Protein AF-A0A2H0UET3-F1 (afdb_monomer)

Radius of gyration: 29.13 Å; Cα contacts (8 Å, |Δi|>4): 180; chains: 1; bounding box: 77×73×76 Å

Nearest PDB structures (foldseek):
  5i44-assembly1_D  TM=8.451E-01  e=1.200E-01  Bacillus subtilis subsp. subtilis str. 168
  5i44-assembly4_I-2  TM=8.052E-01  e=1.982E-01  Bacillus subtilis subsp. subtilis str. 168
  4j2n-assembly1_A  TM=8.082E-01  e=2.392E-01  Pukovnikvirus pukovnik
  6ama-assembly1_B  TM=7.504E-01  e=4.476E-01  Streptomyces venezuelae
  2zhg-assembly1_A-2  TM=5.601E-01  e=1.076E+00  Escherichia coli K-12

pLDDT: mean 71.18, std 20.83, range [32.53, 98.56]

Sequence (256 aa):
MSQYLLTNKDFVPAKIAARRVGYTTDYVTRLAREGKVDARKDGRKWVVDLIAILTFAQDAEEEKNRRSQTLRAERKSELLVQSVPNEFLAPSLTISSPNVRAGRFVAFVETAIILVFGFAVGSFLYYTPTNTQLEYTAASINESGLAFLEHTAISFYSFINQGSGSFAFGDIESSQNQTGGVQKHREYSVVMQEGQALSTDVMQNAFSDEVRVDFGTEIFDGGVVTPRFESGDGDAYRFKILLEELNNLSSTKAGG

Mean predicted aligned error: 19.1 Å

Foldseek 3Di:
DDPPPPPVQPWAWLCVLCVVLVHDSVVSVVCVVVVVFAWDDDPPTITGRSVRSNVVSVVVVVVVVVVVVVVVVVVVVVVVVVPPPCPVDDDDPPPPPVCPVVVVVVVVVVVVVVVVVVVVVVVVVVPPDPPDPPPPPPPDPDPVNVVVVVVVVVVVVVVVVVDDDDDDWDWDQDDDDDDDDRQRATETEHEDEPDDPDDQVNVCVVDPAGWDWADDPDPQFFIWIWGDDDDDPDRTYTYGYHHDDPPPDPPPPDDD

Secondary structure (DSSP, 8-state):
----------EEEHHHHHHHHT--HHHHHHHHHTTSS-EEEETTEEEEEHHHHHHHHHHHHHHHHHHHHHHHHHHHHHHHHHTS-GGG---------TTHHHHHHHHHHHHHHHHHHHHHHHHHHHHS-TT-----------HHHHHHHHHHHHHHHHHHTTS-PPP---EE------SS----PPEEEEEE-TT----HHHHHTTSSS-EEEE--SSTTS-PEEEE--SSS-----EEEEEE----SSSSSSS--

Organism: NCBI:txid1974608

Structure (mmCIF, N/CA/C/O backbone):
data_AF-A0A2H0UET3-F1
#
_entry.id   AF-A0A2H0UET3-F1
#
loop_
_atom_site.group_PDB
_atom_site.id
_atom_site.type_symbol
_atom_site.label_atom_id
_atom_site.label_alt_id
_atom_site.label_comp_id
_atom_site.label_asym_id
_atom_site.label_entity_id
_atom_site.label_seq_id
_atom_site.pdbx_PDB_ins_code
_atom_site.Cartn_x
_atom_site.Cartn_y
_atom_site.Cartn_z
_atom_site.occupancy
_atom_site.B_iso_or_equiv
_atom_site.auth_seq_id
_atom_site.auth_comp_id
_atom_site.auth_asym_id
_atom_site.auth_atom_id
_atom_site.pdbx_PDB_model_num
ATOM 1 N N . MET A 1 1 ? -2.386 -30.941 -29.773 1.00 39.09 1 MET A N 1
ATOM 2 C CA . MET A 1 1 ? -2.704 -29.589 -30.278 1.00 39.09 1 MET A CA 1
ATOM 3 C C . MET A 1 1 ? -2.507 -28.614 -29.132 1.00 39.09 1 MET A C 1
ATOM 5 O O . MET A 1 1 ? -3.345 -28.548 -28.246 1.00 39.09 1 MET A O 1
ATOM 9 N N . SER A 1 2 ? -1.335 -27.981 -29.085 1.00 41.72 2 SER A N 1
ATOM 10 C CA . SER A 1 2 ? -0.949 -27.039 -28.031 1.00 41.72 2 SER A CA 1
ATOM 11 C C . SER A 1 2 ? -1.662 -25.704 -28.257 1.00 41.72 2 SER A C 1
ATOM 13 O O . SER A 1 2 ? -1.535 -25.127 -29.339 1.00 41.72 2 SER A O 1
ATOM 15 N N . GLN A 1 3 ? -2.433 -25.248 -27.268 1.00 44.41 3 GLN A N 1
ATOM 16 C CA . GLN A 1 3 ? -3.077 -23.934 -27.237 1.00 44.41 3 GLN A CA 1
ATOM 17 C C . GLN A 1 3 ? -2.010 -22.835 -27.145 1.00 44.41 3 GLN A C 1
ATOM 19 O O . GLN A 1 3 ? -1.674 -22.357 -26.067 1.00 44.41 3 GLN A O 1
ATOM 24 N N . TYR A 1 4 ? -1.483 -22.412 -28.289 1.00 44.00 4 TYR A N 1
ATOM 25 C CA . TYR A 1 4 ? -0.781 -21.138 -28.421 1.00 44.00 4 TYR A CA 1
ATOM 26 C C . TYR A 1 4 ? -1.806 -20.058 -28.778 1.00 44.00 4 TYR A C 1
ATOM 28 O O . TYR A 1 4 ? -1.900 -19.626 -29.924 1.00 44.00 4 TYR A O 1
ATOM 36 N N . LEU A 1 5 ? -2.616 -19.641 -27.802 1.00 48.06 5 LEU A N 1
ATOM 37 C CA . LEU A 1 5 ? -3.288 -18.349 -27.905 1.00 48.06 5 LEU A CA 1
ATOM 38 C C . LEU A 1 5 ? -2.229 -17.291 -27.606 1.00 48.06 5 LEU A C 1
ATOM 40 O O . LEU A 1 5 ? -1.689 -17.233 -26.505 1.00 48.06 5 LEU A O 1
ATOM 44 N N . LEU A 1 6 ? -1.883 -16.516 -28.633 1.00 45.06 6 LEU A N 1
ATOM 45 C CA . LEU A 1 6 ? -1.007 -15.356 -28.558 1.00 45.06 6 LEU A CA 1
ATOM 46 C C . LEU A 1 6 ? -1.628 -14.303 -27.631 1.00 45.06 6 LEU A C 1
ATOM 48 O O . LEU A 1 6 ? -2.235 -13.336 -28.087 1.00 45.06 6 LEU A O 1
ATOM 52 N N . THR A 1 7 ? -1.490 -14.485 -26.321 1.00 56.97 7 THR A N 1
ATOM 53 C CA . THR A 1 7 ? -1.758 -13.429 -25.353 1.00 56.97 7 THR A CA 1
ATOM 54 C C . THR A 1 7 ? -0.623 -12.435 -25.501 1.00 56.97 7 THR A C 1
ATOM 56 O O . THR A 1 7 ? 0.465 -12.622 -24.953 1.00 56.97 7 THR A O 1
ATOM 59 N N . ASN A 1 8 ? -0.845 -11.414 -26.323 1.00 73.50 8 ASN A N 1
ATOM 60 C CA . ASN A 1 8 ? 0.031 -10.260 -26.397 1.00 73.50 8 ASN A CA 1
ATOM 61 C C . ASN A 1 8 ? -0.057 -9.544 -25.043 1.00 73.50 8 ASN A C 1
ATOM 63 O O . ASN A 1 8 ? -0.909 -8.687 -24.834 1.00 73.50 8 ASN A O 1
ATOM 67 N N . LYS A 1 9 ? 0.726 -10.020 -24.071 1.00 83.50 9 LYS A N 1
ATOM 68 C CA . LYS A 1 9 ? 0.812 -9.422 -22.745 1.00 83.50 9 LYS A CA 1
ATOM 69 C C . LYS A 1 9 ? 1.478 -8.068 -22.906 1.00 83.50 9 LYS A C 1
ATOM 71 O O . LYS A 1 9 ? 2.645 -7.989 -23.302 1.00 83.50 9 LYS A O 1
ATOM 76 N N . ASP A 1 10 ? 0.737 -7.019 -22.585 1.00 92.12 10 ASP A N 1
ATOM 77 C CA . ASP A 1 10 ? 1.231 -5.652 -22.617 1.00 92.12 10 ASP A CA 1
ATOM 78 C C . ASP A 1 10 ? 2.170 -5.425 -21.426 1.00 92.12 10 ASP A C 1
ATOM 80 O O . ASP A 1 10 ? 1.787 -4.941 -20.357 1.00 92.12 10 ASP A O 1
ATOM 84 N N . PHE A 1 11 ? 3.437 -5.796 -21.615 1.00 96.94 11 PHE A N 1
ATOM 85 C CA . PHE A 1 11 ? 4.497 -5.496 -20.663 1.00 96.94 11 PHE A CA 1
ATOM 86 C C . PHE A 1 11 ? 4.831 -4.007 -20.718 1.00 96.94 11 PHE A C 1
ATOM 88 O O . PHE A 1 11 ? 5.368 -3.504 -21.706 1.00 96.94 11 PHE A O 1
ATOM 95 N N . VAL A 1 12 ? 4.575 -3.305 -19.617 1.00 97.69 12 VAL A N 1
ATOM 96 C CA . VAL A 1 12 ? 4.874 -1.878 -19.474 1.00 97.69 12 VAL A CA 1
ATOM 97 C C . VAL A 1 12 ? 5.979 -1.659 -18.437 1.00 97.69 12 VAL A C 1
ATOM 99 O O . VAL A 1 12 ? 6.086 -2.413 -17.470 1.00 97.69 12 VAL A O 1
ATOM 102 N N . PRO A 1 13 ? 6.820 -0.617 -18.570 1.00 98.25 13 PRO A N 1
ATOM 103 C CA . PRO A 1 13 ? 7.787 -0.265 -17.534 1.00 98.25 13 PRO A CA 1
ATOM 104 C C . PRO A 1 13 ? 7.111 -0.047 -16.176 1.00 98.25 13 PRO A C 1
ATOM 106 O O . PRO A 1 13 ? 6.081 0.627 -16.104 1.00 98.25 13 PRO A O 1
ATOM 109 N N . ALA A 1 14 ? 7.735 -0.514 -15.089 1.00 98.06 14 ALA A N 1
ATOM 110 C CA . ALA A 1 14 ? 7.187 -0.418 -13.729 1.00 98.06 14 ALA A CA 1
ATOM 111 C C . ALA A 1 14 ? 6.748 1.009 -13.341 1.00 98.06 14 ALA A C 1
ATOM 113 O O . ALA A 1 14 ? 5.734 1.187 -12.677 1.00 98.06 14 ALA A O 1
ATOM 114 N N . LYS A 1 15 ? 7.455 2.045 -13.822 1.00 98.25 15 LYS A N 1
ATOM 115 C CA . LYS A 1 15 ? 7.089 3.460 -13.612 1.00 98.25 15 LYS A CA 1
ATOM 116 C C . LYS A 1 15 ? 5.740 3.841 -14.241 1.00 98.25 15 LYS A C 1
ATOM 118 O O . LYS A 1 15 ? 5.040 4.710 -13.728 1.00 98.25 15 LYS A O 1
ATOM 123 N N . ILE A 1 16 ? 5.393 3.254 -15.387 1.00 98.00 16 ILE A N 1
ATOM 124 C CA . ILE A 1 16 ? 4.104 3.486 -16.052 1.00 98.00 16 ILE A CA 1
ATOM 125 C C . ILE A 1 16 ? 3.008 2.696 -15.338 1.00 98.00 16 ILE A C 1
ATOM 127 O O . ILE A 1 16 ? 1.982 3.288 -15.017 1.00 98.00 16 ILE A O 1
ATOM 131 N N . ALA A 1 17 ? 3.254 1.418 -15.031 1.00 98.00 17 ALA A N 1
ATOM 132 C CA . ALA A 1 17 ? 2.332 0.586 -14.253 1.00 98.00 17 ALA A CA 1
ATOM 133 C C . ALA A 1 17 ? 1.959 1.247 -12.919 1.00 98.00 17 ALA A C 1
ATOM 135 O O . ALA A 1 17 ? 0.782 1.443 -12.647 1.00 98.00 17 ALA A O 1
ATOM 136 N N . ALA A 1 18 ? 2.960 1.687 -12.152 1.00 98.25 18 ALA A N 1
ATOM 137 C CA . ALA A 1 18 ? 2.798 2.358 -10.864 1.00 98.25 18 ALA A CA 1
ATOM 138 C C . ALA A 1 18 ? 1.837 3.554 -10.932 1.00 98.25 18 ALA A C 1
ATOM 140 O O . ALA A 1 18 ? 0.917 3.652 -10.128 1.00 98.25 18 ALA A O 1
ATOM 141 N N . ARG A 1 19 ? 1.982 4.411 -11.952 1.00 97.94 19 ARG A N 1
ATOM 142 C CA . ARG A 1 19 ? 1.081 5.555 -12.162 1.00 97.94 19 ARG A CA 1
ATOM 143 C C . ARG A 1 19 ? -0.348 5.148 -12.510 1.00 97.94 19 ARG A C 1
ATOM 145 O O . ARG A 1 19 ? -1.261 5.872 -12.149 1.00 97.94 19 ARG A O 1
ATOM 152 N N . ARG A 1 20 ? -0.549 4.022 -13.203 1.00 97.31 20 ARG A N 1
ATOM 153 C CA . ARG A 1 20 ? -1.896 3.543 -13.552 1.00 97.31 20 ARG A CA 1
ATOM 154 C C . ARG A 1 20 ? -2.645 2.951 -12.362 1.00 97.31 20 ARG A C 1
ATOM 156 O O . ARG A 1 20 ? -3.857 3.088 -12.315 1.00 97.31 20 ARG A O 1
ATOM 163 N N . VAL A 1 21 ? -1.940 2.310 -11.430 1.00 97.31 21 VAL A N 1
ATOM 164 C CA . VAL A 1 21 ? -2.554 1.686 -10.241 1.00 97.31 21 VAL 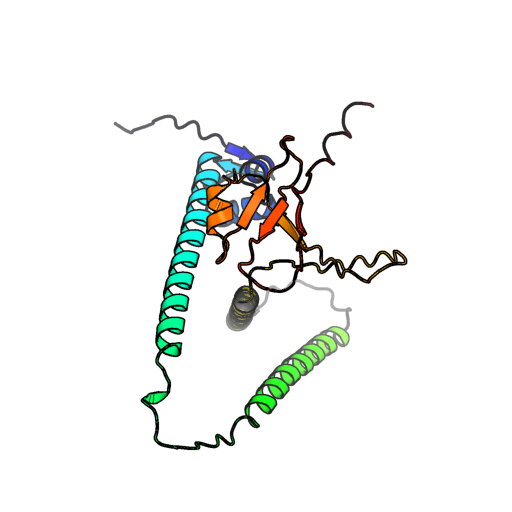A CA 1
ATOM 165 C C . VAL A 1 21 ? -2.504 2.561 -8.983 1.00 97.31 21 VAL A C 1
ATOM 167 O O . VAL A 1 21 ? -2.998 2.150 -7.943 1.00 97.31 21 VAL A O 1
ATOM 170 N N . GLY A 1 22 ? -1.889 3.747 -9.043 1.00 97.31 22 GLY A N 1
ATOM 171 C CA . GLY A 1 22 ? -1.735 4.628 -7.877 1.00 97.31 22 GLY A CA 1
ATOM 172 C C . GLY A 1 22 ? -0.689 4.151 -6.860 1.00 97.31 22 GLY A C 1
ATOM 173 O O . GLY A 1 22 ? -0.713 4.557 -5.703 1.00 97.31 22 GLY A O 1
ATOM 174 N N . TYR A 1 23 ? 0.245 3.289 -7.269 1.00 98.25 23 TYR A N 1
ATOM 175 C CA . TYR A 1 23 ? 1.321 2.789 -6.410 1.00 98.25 23 TYR A CA 1
ATOM 176 C C . TYR A 1 23 ? 2.636 3.530 -6.643 1.00 98.25 23 TYR A C 1
ATOM 178 O O . TYR A 1 23 ? 2.853 4.184 -7.664 1.00 98.25 23 TYR A O 1
ATOM 186 N N . THR A 1 24 ? 3.573 3.386 -5.703 1.00 98.38 24 THR A N 1
ATOM 187 C CA . THR A 1 24 ? 4.943 3.860 -5.906 1.00 98.38 24 THR A CA 1
ATOM 188 C C . THR A 1 24 ? 5.689 2.937 -6.870 1.00 98.38 24 THR A C 1
ATOM 190 O O . THR A 1 24 ? 5.436 1.733 -6.953 1.00 98.38 24 THR A O 1
ATOM 193 N N . THR A 1 25 ? 6.645 3.492 -7.621 1.00 98.50 25 THR A N 1
ATOM 194 C CA . THR A 1 25 ? 7.448 2.681 -8.555 1.00 98.50 25 THR A CA 1
ATOM 195 C C . THR A 1 25 ? 8.269 1.623 -7.817 1.00 98.50 25 THR A C 1
ATOM 197 O O . THR A 1 25 ? 8.354 0.494 -8.292 1.00 98.50 25 THR A O 1
ATOM 200 N N . ASP A 1 26 ? 8.829 1.965 -6.652 1.00 98.38 26 ASP A N 1
ATOM 201 C CA . ASP A 1 26 ? 9.585 1.026 -5.819 1.00 98.38 26 ASP A CA 1
ATOM 202 C C . ASP A 1 26 ? 8.718 -0.169 -5.397 1.00 98.38 26 ASP A C 1
ATOM 204 O O . ASP A 1 26 ? 9.108 -1.319 -5.611 1.00 98.38 26 ASP A O 1
ATOM 208 N N . TYR A 1 27 ? 7.483 0.090 -4.948 1.00 98.44 27 TYR A N 1
ATOM 209 C CA . TYR A 1 27 ? 6.558 -0.966 -4.549 1.00 98.44 27 TYR A CA 1
ATOM 210 C C . TYR A 1 27 ? 6.240 -1.929 -5.698 1.00 98.44 27 TYR A C 1
ATOM 212 O O . TYR A 1 27 ? 6.352 -3.141 -5.528 1.00 98.44 27 TYR A O 1
ATOM 220 N N . VAL A 1 28 ? 5.957 -1.415 -6.899 1.00 98.56 28 VAL A N 1
ATOM 221 C CA . VAL A 1 28 ? 5.735 -2.264 -8.083 1.00 98.56 28 VAL A CA 1
ATOM 222 C C . VAL A 1 28 ? 6.978 -3.095 -8.421 1.00 98.56 28 VAL A C 1
ATOM 224 O O . VAL A 1 28 ? 6.862 -4.275 -8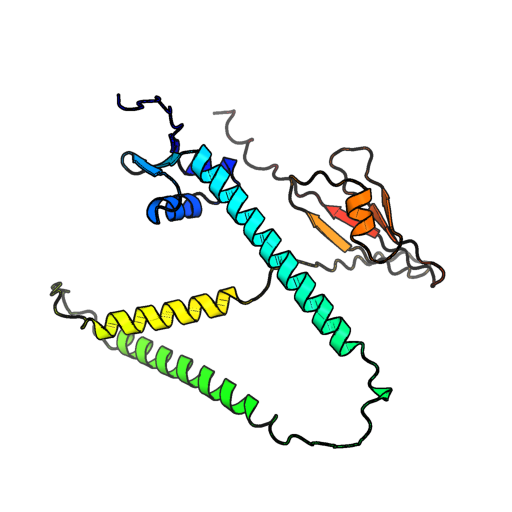.751 1.00 98.56 28 VAL A O 1
ATOM 227 N N . THR A 1 29 ? 8.186 -2.530 -8.301 1.00 98.31 29 THR A N 1
ATOM 228 C CA . THR A 1 29 ? 9.416 -3.310 -8.527 1.00 98.31 29 THR A CA 1
ATOM 229 C C . THR A 1 29 ? 9.656 -4.372 -7.461 1.00 98.31 29 THR A C 1
ATOM 231 O O . THR A 1 29 ? 10.194 -5.431 -7.780 1.00 98.31 29 THR A O 1
ATOM 234 N N . ARG A 1 30 ? 9.245 -4.125 -6.215 1.00 98.50 30 ARG A N 1
ATOM 235 C CA . ARG A 1 30 ? 9.286 -5.121 -5.146 1.00 98.50 30 ARG A CA 1
ATOM 236 C C . ARG A 1 30 ? 8.325 -6.273 -5.433 1.00 98.50 30 ARG A C 1
ATOM 238 O O . ARG A 1 30 ? 8.760 -7.418 -5.391 1.00 98.50 30 ARG A O 1
ATOM 245 N N . LEU A 1 31 ? 7.083 -5.985 -5.831 1.00 98.44 31 LEU A N 1
ATOM 246 C CA . LEU A 1 31 ? 6.111 -7.010 -6.239 1.00 98.44 31 LEU A CA 1
ATOM 247 C C . LEU A 1 31 ? 6.635 -7.875 -7.396 1.00 98.44 31 LEU A C 1
ATOM 249 O O . LEU A 1 31 ? 6.484 -9.094 -7.369 1.00 98.44 31 LEU A O 1
ATOM 253 N N . ALA A 1 32 ? 7.301 -7.254 -8.374 1.00 98.25 32 ALA A N 1
ATOM 254 C CA . ALA A 1 32 ? 7.937 -7.961 -9.484 1.00 98.25 32 ALA A CA 1
ATOM 255 C C . ALA A 1 32 ? 9.085 -8.882 -9.025 1.00 98.25 32 ALA A C 1
ATOM 257 O O . ALA A 1 32 ? 9.194 -10.009 -9.499 1.00 98.25 32 ALA A O 1
ATOM 258 N N . ARG A 1 33 ? 9.933 -8.434 -8.086 1.00 98.25 33 ARG A N 1
ATOM 259 C CA . ARG A 1 33 ? 11.028 -9.253 -7.523 1.00 98.25 33 ARG A CA 1
ATOM 260 C C . ARG A 1 33 ? 10.519 -10.416 -6.679 1.00 98.25 33 ARG A C 1
ATOM 262 O O . ARG A 1 33 ? 11.109 -11.487 -6.718 1.00 98.25 33 ARG A O 1
ATOM 269 N N . GLU A 1 34 ? 9.448 -10.190 -5.924 1.00 98.31 34 GLU A N 1
ATOM 270 C CA . GLU A 1 34 ? 8.790 -11.207 -5.098 1.00 98.31 34 GLU A CA 1
ATOM 271 C C . GLU A 1 34 ? 7.977 -12.210 -5.941 1.00 98.31 34 GLU A C 1
ATOM 273 O O . GLU A 1 34 ? 7.467 -13.183 -5.395 1.00 98.31 34 GLU A O 1
ATOM 278 N N . GLY A 1 35 ? 7.833 -11.989 -7.256 1.00 97.94 35 GLY A N 1
ATOM 279 C CA . GLY A 1 35 ? 7.058 -12.859 -8.145 1.00 97.94 35 GLY A CA 1
ATOM 280 C C . GLY A 1 35 ? 5.546 -12.795 -7.912 1.00 97.94 35 GLY A C 1
ATOM 281 O O . GLY A 1 35 ? 4.824 -13.692 -8.335 1.00 97.94 35 GLY A O 1
ATOM 282 N N . LYS A 1 36 ? 5.056 -11.745 -7.239 1.00 98.19 36 LYS A N 1
ATOM 283 C CA . LYS A 1 36 ? 3.622 -11.550 -6.953 1.00 98.19 36 LYS A CA 1
ATOM 284 C C . LYS A 1 36 ? 2.823 -11.098 -8.169 1.00 98.19 36 LYS A C 1
ATOM 286 O O . LYS A 1 36 ? 1.614 -11.281 -8.211 1.00 98.19 36 LYS A O 1
ATOM 291 N N . VAL A 1 37 ? 3.495 -10.482 -9.134 1.00 97.94 37 VAL A N 1
ATOM 292 C CA . VAL A 1 37 ? 2.921 -10.046 -10.408 1.00 97.94 37 VAL A CA 1
ATOM 293 C C . VAL A 1 37 ? 3.816 -10.527 -11.539 1.00 97.94 37 VAL A C 1
ATOM 295 O O . VAL A 1 37 ? 5.038 -10.575 -11.378 1.00 97.94 37 VAL A O 1
ATOM 298 N N . ASP A 1 38 ? 3.217 -10.876 -12.678 1.00 97.62 38 ASP A N 1
ATOM 299 C CA . ASP A 1 38 ? 3.975 -11.333 -13.841 1.00 97.62 38 ASP A CA 1
ATOM 300 C C . ASP A 1 38 ? 4.847 -10.190 -14.378 1.00 97.62 38 ASP A C 1
ATOM 302 O O . ASP A 1 38 ? 4.367 -9.120 -14.768 1.00 97.62 38 ASP A O 1
ATOM 306 N N . ALA A 1 39 ? 6.158 -10.392 -14.327 1.00 97.75 39 ALA A N 1
ATOM 307 C CA . ALA A 1 39 ? 7.142 -9.373 -14.621 1.00 97.75 39 ALA A CA 1
ATOM 308 C C . ALA A 1 39 ? 8.433 -9.996 -15.141 1.00 97.75 39 ALA A C 1
ATOM 310 O O . ALA A 1 39 ? 8.819 -11.108 -14.784 1.00 97.75 39 ALA A O 1
ATOM 311 N N . ARG A 1 40 ? 9.158 -9.228 -15.953 1.00 97.38 40 ARG A N 1
ATOM 312 C CA . ARG A 1 40 ? 10.491 -9.593 -16.433 1.00 97.38 40 ARG A CA 1
ATOM 313 C C . ARG A 1 40 ? 11.429 -8.397 -16.383 1.00 97.38 40 ARG A C 1
ATOM 3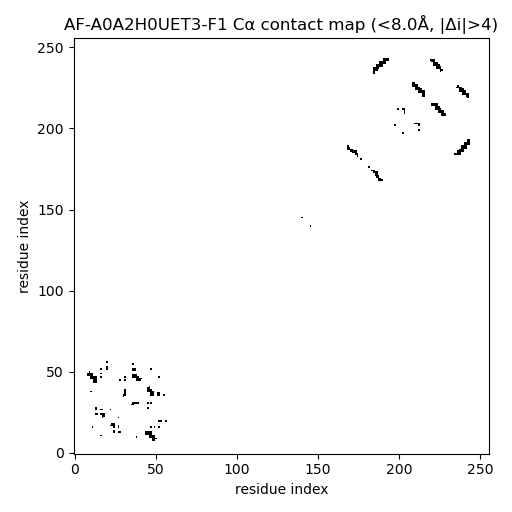15 O O . ARG A 1 40 ? 11.010 -7.237 -16.400 1.00 97.38 40 ARG A O 1
ATOM 322 N N . LYS A 1 41 ? 12.725 -8.680 -16.329 1.00 97.88 41 LYS A N 1
ATOM 323 C CA . LYS A 1 41 ? 13.762 -7.652 -16.369 1.00 97.88 41 LYS A CA 1
ATOM 324 C C . LYS A 1 41 ? 14.180 -7.414 -17.818 1.00 97.88 41 LYS A C 1
ATOM 326 O O . LYS A 1 41 ? 14.656 -8.332 -18.475 1.00 97.88 41 LYS A O 1
ATOM 331 N N . ASP A 1 42 ? 14.015 -6.183 -18.291 1.00 97.00 42 ASP A N 1
ATOM 332 C CA . ASP A 1 42 ? 14.478 -5.733 -19.603 1.00 97.00 42 ASP A CA 1
ATOM 333 C C . ASP A 1 42 ? 15.668 -4.776 -19.406 1.00 97.00 42 ASP A C 1
ATOM 335 O O . ASP A 1 42 ? 15.539 -3.621 -18.972 1.00 97.00 42 ASP A O 1
ATOM 339 N N . GLY A 1 43 ? 16.876 -5.319 -19.579 1.00 96.25 43 GLY A N 1
ATOM 340 C CA . GLY A 1 43 ? 18.134 -4.656 -19.241 1.00 96.25 43 GLY A CA 1
ATOM 341 C C . GLY A 1 43 ? 18.247 -4.315 -17.749 1.00 96.25 43 GLY A C 1
ATOM 342 O O . GLY A 1 43 ? 18.411 -5.185 -16.892 1.00 96.25 43 GLY A O 1
ATOM 343 N N . ARG A 1 44 ? 18.196 -3.017 -17.420 1.00 96.81 44 ARG A N 1
ATOM 344 C CA . ARG A 1 44 ? 18.259 -2.511 -16.030 1.00 96.81 44 ARG A CA 1
ATOM 345 C C . ARG A 1 44 ? 16.889 -2.167 -15.444 1.00 96.81 44 ARG A C 1
ATOM 347 O O . ARG A 1 44 ? 16.817 -1.786 -14.278 1.00 96.81 44 ARG A O 1
ATOM 354 N N . LYS A 1 45 ? 15.819 -2.258 -16.234 1.00 97.69 45 LYS A N 1
ATOM 355 C CA . LYS A 1 45 ? 14.473 -1.834 -15.839 1.00 97.69 45 LYS A CA 1
ATOM 356 C C . LYS A 1 45 ? 13.570 -3.054 -15.683 1.00 97.69 45 LYS A C 1
ATOM 358 O O . LYS A 1 45 ? 13.733 -4.054 -16.372 1.00 97.69 45 LYS A O 1
ATOM 363 N N . TRP A 1 46 ? 12.613 -2.958 -14.769 1.00 98.25 46 TRP A N 1
ATOM 364 C CA . TRP A 1 46 ? 11.539 -3.939 -14.650 1.00 98.25 46 TRP A CA 1
ATOM 365 C C . TRP A 1 46 ? 10.382 -3.545 -15.562 1.00 98.25 46 TRP A C 1
ATOM 367 O O . TRP A 1 46 ? 9.960 -2.382 -15.561 1.00 98.25 46 TRP A O 1
ATOM 377 N N . VAL A 1 47 ? 9.883 -4.516 -16.320 1.00 98.38 47 VAL A N 1
ATOM 378 C CA . VAL A 1 47 ? 8.629 -4.417 -17.065 1.00 98.38 47 VAL A CA 1
ATOM 379 C C . VAL A 1 47 ? 7.644 -5.422 -16.479 1.00 98.38 47 VAL A C 1
ATOM 381 O O . VAL A 1 47 ? 8.021 -6.541 -16.135 1.00 98.38 47 VAL A O 1
ATOM 384 N N . VAL A 1 48 ? 6.401 -4.997 -16.312 1.00 98.06 48 VAL A N 1
ATOM 385 C CA . VAL A 1 48 ? 5.350 -5.737 -15.607 1.00 98.06 48 VAL A CA 1
ATOM 386 C C . VAL A 1 48 ? 4.154 -5.851 -16.539 1.00 98.06 48 VAL A C 1
ATOM 388 O O . VAL A 1 48 ? 3.872 -4.907 -17.281 1.00 98.06 48 VAL A O 1
ATOM 391 N N . ASP A 1 49 ? 3.481 -6.997 -16.522 1.00 97.38 49 ASP A N 1
ATOM 392 C CA . ASP A 1 49 ? 2.206 -7.171 -17.212 1.00 97.38 49 ASP A CA 1
ATOM 393 C C . ASP A 1 49 ? 1.158 -6.246 -16.576 1.00 97.38 49 ASP A C 1
ATOM 395 O O . ASP A 1 49 ? 0.875 -6.318 -15.374 1.00 97.38 49 ASP A O 1
ATOM 399 N N . LEU A 1 50 ? 0.608 -5.337 -17.383 1.00 96.25 50 LEU A N 1
ATOM 400 C CA . LEU A 1 50 ? -0.339 -4.337 -16.910 1.00 96.25 50 LEU A CA 1
ATOM 401 C C . LEU A 1 50 ? -1.620 -4.967 -16.337 1.00 96.25 50 LEU A C 1
ATOM 403 O O . LEU A 1 50 ? -2.171 -4.449 -15.366 1.00 96.25 50 LEU A O 1
ATOM 407 N N . ILE A 1 51 ? -2.096 -6.072 -16.914 1.00 96.06 51 ILE A N 1
ATOM 408 C CA . ILE A 1 51 ? -3.329 -6.724 -16.454 1.00 96.06 51 ILE A CA 1
ATOM 409 C C . ILE A 1 51 ? -3.084 -7.400 -15.102 1.00 96.06 51 ILE A C 1
ATOM 411 O O . ILE A 1 51 ? -3.909 -7.290 -14.192 1.00 96.06 51 ILE A O 1
ATOM 415 N N . ALA A 1 52 ? -1.921 -8.034 -14.936 1.00 96.62 52 ALA A N 1
ATOM 416 C CA . ALA A 1 52 ? -1.552 -8.701 -13.692 1.00 96.62 52 ALA A CA 1
ATOM 417 C C . ALA A 1 52 ? -1.476 -7.720 -12.509 1.00 96.62 52 ALA A C 1
ATOM 419 O O . ALA A 1 52 ? -2.014 -8.004 -11.442 1.00 96.62 52 ALA A O 1
ATOM 420 N N . ILE A 1 53 ? -0.858 -6.544 -12.693 1.00 97.62 53 ILE A N 1
ATOM 421 C CA . ILE A 1 53 ? -0.764 -5.539 -11.619 1.00 97.62 53 ILE A CA 1
ATOM 422 C C . ILE A 1 53 ? -2.121 -4.902 -11.284 1.00 97.62 53 ILE A C 1
ATOM 424 O O . ILE A 1 53 ? -2.368 -4.598 -10.120 1.00 97.62 53 ILE A O 1
ATOM 428 N N . LEU A 1 54 ? -3.006 -4.721 -12.272 1.00 96.94 54 LEU A N 1
ATOM 429 C CA . LEU A 1 54 ? -4.368 -4.227 -12.041 1.00 96.94 54 LEU A CA 1
ATOM 430 C C . LEU A 1 54 ? -5.200 -5.234 -11.242 1.00 96.94 54 LEU A C 1
ATOM 432 O O . LEU A 1 54 ? -5.845 -4.847 -10.273 1.00 96.94 54 LEU A O 1
ATOM 436 N N . THR A 1 55 ? -5.126 -6.515 -11.612 1.00 96.75 55 THR A N 1
ATOM 437 C CA . THR A 1 55 ? -5.817 -7.603 -10.900 1.00 96.75 55 THR A CA 1
ATOM 438 C C . THR A 1 55 ? -5.330 -7.684 -9.454 1.00 96.75 55 THR A C 1
ATOM 440 O O . THR A 1 55 ? -6.127 -7.647 -8.526 1.00 96.75 55 THR A O 1
ATOM 443 N N . PHE A 1 56 ? -4.010 -7.646 -9.246 1.00 97.94 56 PHE A N 1
ATOM 444 C CA . PHE A 1 56 ? -3.424 -7.630 -7.906 1.00 97.94 56 PHE A CA 1
ATOM 445 C C . PHE A 1 56 ? -3.916 -6.448 -7.052 1.00 97.94 56 PHE A C 1
ATOM 447 O O . PHE A 1 56 ? -4.154 -6.603 -5.856 1.00 97.94 56 PHE A O 1
ATOM 454 N N . ALA A 1 57 ? -4.059 -5.259 -7.647 1.00 97.62 57 ALA A N 1
ATOM 455 C CA . ALA A 1 57 ? -4.558 -4.084 -6.936 1.00 97.62 57 ALA A CA 1
ATOM 456 C C . ALA A 1 57 ? -6.038 -4.227 -6.536 1.00 97.62 57 ALA A C 1
ATOM 458 O O . ALA A 1 57 ? -6.407 -3.808 -5.440 1.00 97.62 57 ALA A O 1
ATOM 459 N N . GLN A 1 58 ? -6.861 -4.838 -7.394 1.00 97.75 58 GLN A N 1
ATOM 460 C CA . GLN A 1 58 ? -8.262 -5.145 -7.090 1.00 97.75 58 GLN A CA 1
ATOM 461 C C . GLN A 1 58 ? -8.368 -6.149 -5.939 1.00 97.75 58 GLN A C 1
ATOM 463 O O . GLN A 1 58 ? -9.014 -5.848 -4.936 1.00 97.75 58 GLN A O 1
ATOM 468 N N . ASP A 1 59 ? -7.644 -7.268 -6.022 1.00 97.81 59 ASP A N 1
ATOM 469 C CA . ASP A 1 59 ? -7.624 -8.302 -4.980 1.00 97.81 59 ASP A CA 1
ATOM 470 C C . ASP A 1 59 ? -7.183 -7.730 -3.620 1.00 97.81 59 ASP A C 1
ATOM 472 O O . ASP A 1 59 ? -7.741 -8.055 -2.568 1.00 97.81 59 ASP A O 1
ATOM 476 N N . ALA A 1 60 ? -6.186 -6.838 -3.624 1.00 97.12 60 ALA A N 1
ATOM 477 C CA . ALA A 1 60 ? -5.700 -6.186 -2.413 1.00 97.12 60 ALA A CA 1
ATOM 478 C C . ALA A 1 60 ? -6.761 -5.283 -1.754 1.00 97.12 60 ALA A C 1
ATOM 480 O O . ALA A 1 60 ? -6.854 -5.248 -0.521 1.00 97.12 60 ALA A O 1
ATOM 481 N N . GLU A 1 61 ? -7.562 -4.560 -2.543 1.00 97.06 61 GLU A N 1
ATOM 482 C CA . GLU A 1 61 ? -8.633 -3.707 -2.014 1.00 97.06 61 GLU A CA 1
ATOM 483 C C . GLU A 1 61 ? -9.819 -4.543 -1.512 1.00 97.06 61 GLU A C 1
ATOM 485 O O . GLU A 1 61 ? -10.381 -4.247 -0.455 1.00 97.06 61 GLU A O 1
ATOM 490 N N . GLU A 1 62 ? -10.165 -5.629 -2.205 1.00 98.00 62 GLU A N 1
ATOM 491 C CA . GLU A 1 62 ? -11.184 -6.576 -1.743 1.00 98.00 62 GLU A CA 1
ATOM 492 C C . GLU A 1 62 ? -10.808 -7.203 -0.399 1.00 98.00 62 GLU A C 1
ATOM 494 O O . GLU A 1 62 ? -11.623 -7.222 0.528 1.00 98.00 62 GLU A O 1
ATOM 499 N N . GLU A 1 63 ? -9.558 -7.640 -0.238 1.00 97.75 63 GLU A N 1
ATOM 500 C CA . GLU A 1 63 ? -9.093 -8.233 1.015 1.00 97.75 63 GLU A CA 1
ATOM 501 C C . GLU A 1 63 ? -9.111 -7.224 2.170 1.00 97.75 63 GLU A C 1
ATOM 503 O O . GLU A 1 63 ? -9.536 -7.538 3.287 1.00 97.75 63 GLU A O 1
ATOM 508 N N . LYS A 1 64 ? -8.704 -5.980 1.904 1.00 97.00 64 LYS A N 1
ATOM 509 C CA . LYS A 1 64 ? -8.792 -4.883 2.874 1.00 97.00 64 LYS A CA 1
ATOM 510 C C . LYS A 1 64 ? -10.242 -4.624 3.286 1.00 97.00 64 LYS A C 1
ATOM 512 O O . LYS A 1 64 ? -10.519 -4.492 4.482 1.00 97.00 64 LYS A O 1
ATOM 517 N N . ASN A 1 65 ? -11.166 -4.603 2.328 1.00 97.62 65 ASN A N 1
ATOM 518 C CA . ASN A 1 65 ? -12.590 -4.422 2.593 1.00 97.62 65 ASN A CA 1
ATOM 519 C C . ASN A 1 65 ? -13.152 -5.573 3.428 1.00 97.62 65 ASN A C 1
ATOM 521 O O . ASN A 1 65 ? -13.772 -5.316 4.463 1.00 97.62 65 ASN A O 1
ATOM 525 N N . ARG A 1 66 ? -12.853 -6.822 3.062 1.00 98.38 66 ARG A N 1
ATOM 526 C CA . ARG A 1 66 ? -13.246 -8.020 3.815 1.00 98.38 66 ARG A CA 1
ATOM 527 C C . ARG A 1 66 ? -12.742 -7.966 5.255 1.00 98.38 66 ARG A C 1
ATOM 529 O O . ARG A 1 66 ? -13.522 -8.112 6.193 1.00 98.38 66 ARG A O 1
ATOM 536 N N . ARG A 1 67 ? -11.457 -7.656 5.448 1.00 97.81 67 ARG A N 1
ATOM 537 C CA . ARG A 1 67 ? -10.855 -7.508 6.779 1.00 97.81 67 ARG A CA 1
ATOM 538 C C . ARG A 1 67 ? -11.527 -6.402 7.592 1.00 97.81 67 ARG A C 1
ATOM 540 O O . ARG A 1 67 ? -11.787 -6.584 8.779 1.00 97.81 67 ARG A O 1
ATOM 547 N N . SER A 1 68 ? -11.836 -5.267 6.966 1.00 96.81 68 SER A N 1
ATOM 548 C CA . SER A 1 68 ? -12.522 -4.161 7.640 1.00 96.81 68 SER A CA 1
ATOM 549 C C . SER A 1 68 ? -13.947 -4.530 8.073 1.00 96.81 68 SER A C 1
ATOM 551 O O . SER A 1 68 ? -14.377 -4.128 9.153 1.00 96.81 68 SER A O 1
ATOM 553 N N . GLN A 1 69 ? -14.662 -5.332 7.277 1.00 97.88 69 GLN A N 1
ATOM 554 C CA . GLN A 1 69 ? -16.000 -5.823 7.608 1.00 97.88 69 GLN A CA 1
ATOM 555 C C . GLN A 1 69 ? -15.963 -6.785 8.796 1.00 97.88 69 GLN A C 1
ATO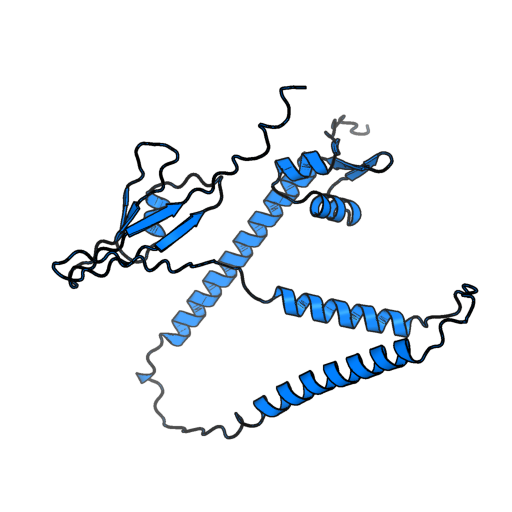M 557 O O . GLN A 1 69 ? -16.766 -6.627 9.715 1.00 97.88 69 GLN A O 1
ATOM 562 N N . THR A 1 70 ? -14.999 -7.711 8.829 1.00 97.69 70 THR A N 1
ATOM 563 C CA . THR A 1 70 ? -14.796 -8.608 9.976 1.00 97.69 70 THR A CA 1
ATOM 564 C C . THR A 1 70 ? -14.554 -7.813 11.258 1.00 97.69 70 THR A C 1
ATOM 566 O O . THR A 1 70 ? -15.272 -8.000 12.236 1.00 97.69 70 THR A O 1
ATOM 569 N N . LEU A 1 71 ? -13.640 -6.837 11.227 1.00 97.12 71 LEU A N 1
ATOM 570 C CA . LEU A 1 71 ? -13.356 -5.981 12.386 1.00 97.12 71 LEU A CA 1
ATOM 571 C C . LEU A 1 71 ? -14.582 -5.173 12.838 1.00 97.12 71 LEU A C 1
ATOM 573 O O . LEU A 1 71 ? -14.778 -4.951 14.031 1.00 97.12 71 LEU A O 1
ATOM 577 N N . ARG A 1 72 ? -15.425 -4.714 11.903 1.00 96.44 72 ARG A N 1
ATOM 578 C CA . ARG A 1 72 ? -16.684 -4.025 12.236 1.00 96.44 72 ARG A CA 1
ATOM 579 C C . ARG A 1 72 ? -17.680 -4.966 12.915 1.00 96.44 72 ARG A C 1
ATOM 581 O O . ARG A 1 72 ? -18.331 -4.554 13.873 1.00 96.44 72 ARG A O 1
ATOM 588 N N . ALA A 1 73 ? -17.795 -6.207 12.443 1.00 96.94 73 ALA A N 1
ATOM 589 C CA . ALA A 1 73 ? -18.670 -7.210 13.043 1.00 96.94 73 ALA A CA 1
ATOM 590 C C . ALA A 1 73 ? -18.206 -7.595 14.459 1.00 96.94 73 ALA A C 1
ATOM 592 O O . ALA A 1 73 ? -19.026 -7.632 15.377 1.00 96.94 73 ALA A O 1
ATOM 593 N N . GLU A 1 74 ? -16.898 -7.788 14.651 1.00 97.19 74 GLU A N 1
ATOM 594 C CA . GLU A 1 74 ? -16.288 -8.057 15.959 1.00 97.19 74 GLU A CA 1
ATOM 595 C C . GLU A 1 74 ? -16.563 -6.914 16.941 1.00 97.19 74 GLU A C 1
ATOM 597 O O . GLU A 1 74 ? -17.165 -7.143 17.991 1.00 97.19 74 GLU A O 1
ATOM 602 N N . ARG A 1 75 ? -16.267 -5.664 16.556 1.00 96.50 75 ARG A N 1
ATOM 603 C CA . ARG A 1 75 ? -16.552 -4.480 17.389 1.00 96.50 75 ARG A CA 1
ATOM 604 C C . ARG A 1 75 ? -18.027 -4.370 17.763 1.00 96.50 75 ARG A C 1
ATOM 606 O O . ARG A 1 75 ? -18.354 -4.016 18.890 1.00 96.50 75 ARG A O 1
ATOM 613 N N . LYS A 1 76 ? -18.941 -4.694 16.842 1.00 96.50 76 LYS A N 1
ATOM 614 C CA . LYS A 1 76 ? -20.380 -4.690 17.137 1.00 96.50 76 LYS A CA 1
ATOM 615 C C . LYS A 1 76 ? -20.742 -5.740 18.192 1.00 96.50 76 LYS A C 1
ATOM 617 O O . LYS A 1 76 ? -21.567 -5.459 19.054 1.00 96.50 76 LYS A O 1
ATOM 622 N N . SER A 1 77 ? -20.126 -6.922 18.152 1.00 95.81 77 SER A N 1
ATOM 623 C CA . SER A 1 77 ? -20.355 -7.963 19.161 1.00 95.81 77 SER A CA 1
ATOM 624 C C . SER A 1 77 ? -19.802 -7.580 20.539 1.00 95.81 77 SER A C 1
ATOM 626 O O . SER A 1 77 ? -20.483 -7.790 21.540 1.00 95.81 77 SER A O 1
ATOM 628 N N . GLU A 1 78 ? -18.637 -6.927 20.594 1.00 93.00 78 GLU A N 1
ATOM 629 C CA . GLU A 1 78 ? -18.066 -6.399 21.840 1.00 93.00 78 GLU A CA 1
ATOM 630 C C . GLU A 1 78 ? -18.978 -5.343 22.474 1.00 93.00 78 GLU A C 1
ATOM 632 O O . GLU A 1 78 ? -19.221 -5.377 23.680 1.00 93.00 78 GLU A O 1
ATOM 637 N N . LEU A 1 79 ? -19.547 -4.448 21.658 1.00 92.88 79 LEU A N 1
ATOM 638 C CA . LEU A 1 79 ? -20.507 -3.447 22.126 1.00 92.88 79 LEU A CA 1
ATOM 639 C C . LEU A 1 79 ? -21.786 -4.088 22.670 1.00 92.88 79 LEU A C 1
ATOM 641 O O . LEU A 1 79 ? -22.299 -3.634 23.689 1.00 92.88 79 LEU A O 1
ATOM 645 N N . LEU A 1 80 ? -22.284 -5.159 22.043 1.00 92.75 80 LEU A N 1
ATOM 646 C CA . LEU A 1 80 ? -23.447 -5.888 22.557 1.00 92.75 80 LEU A CA 1
ATOM 647 C C . LEU A 1 80 ? -23.154 -6.521 23.923 1.00 92.75 80 LEU A C 1
ATOM 649 O O . LEU A 1 80 ? -23.981 -6.403 24.825 1.00 92.75 80 LEU A O 1
ATOM 653 N N . VAL A 1 81 ? -21.968 -7.111 24.106 1.00 90.94 81 VAL A N 1
ATOM 654 C CA . VAL A 1 81 ? -21.529 -7.669 25.399 1.00 90.94 81 VAL A CA 1
ATOM 655 C C . VAL A 1 81 ? -21.397 -6.578 26.466 1.00 90.94 81 VAL A C 1
ATOM 657 O O . VAL A 1 81 ? -21.812 -6.790 27.601 1.00 90.94 81 VAL A O 1
ATOM 660 N N . GLN A 1 82 ? -20.872 -5.402 26.114 1.00 86.75 82 GLN A N 1
ATOM 661 C CA . GLN A 1 82 ? -20.758 -4.272 27.045 1.00 86.75 82 GLN A CA 1
ATOM 662 C C . GLN A 1 82 ? -22.101 -3.601 27.357 1.00 86.75 82 GLN A C 1
ATOM 664 O O . GLN A 1 82 ? -22.267 -3.046 28.439 1.00 86.75 82 GLN A O 1
ATOM 669 N N . SER A 1 83 ? -23.057 -3.642 26.425 1.00 83.00 83 SER A N 1
ATOM 670 C CA . SER A 1 83 ? -24.380 -3.033 26.596 1.00 83.00 83 SER A CA 1
ATOM 671 C C . SER A 1 83 ? -25.313 -3.822 27.514 1.00 83.00 83 SER A C 1
ATOM 673 O O . SER A 1 83 ? -26.384 -3.320 27.846 1.00 83.00 83 SER A O 1
ATOM 675 N N . VAL A 1 84 ? -24.929 -5.036 27.933 1.00 80.81 84 VAL A N 1
ATOM 676 C CA . VAL A 1 84 ? -25.688 -5.799 28.927 1.00 80.81 84 VAL A CA 1
ATOM 677 C C . VAL A 1 84 ? -25.680 -4.990 30.228 1.00 80.81 84 VAL A C 1
ATOM 679 O O . VAL A 1 84 ? -24.609 -4.796 30.806 1.00 80.81 84 VAL A O 1
ATOM 682 N N . PRO A 1 85 ? -26.839 -4.480 30.691 1.00 74.88 85 PRO A N 1
ATOM 683 C CA . PRO A 1 85 ? -26.895 -3.662 31.889 1.00 74.88 85 PRO A CA 1
ATOM 684 C C . PRO A 1 85 ? -26.280 -4.434 33.054 1.00 74.88 85 PRO A C 1
ATOM 686 O O . PRO A 1 85 ? -26.708 -5.547 33.367 1.00 74.88 85 PRO A O 1
ATOM 689 N N . ASN A 1 86 ? -25.308 -3.826 33.735 1.00 66.56 86 ASN A N 1
ATOM 690 C CA . ASN A 1 86 ? -24.699 -4.371 34.955 1.00 66.56 86 ASN A CA 1
ATOM 691 C C . ASN A 1 86 ? -25.713 -4.591 36.104 1.00 66.56 86 ASN A C 1
ATOM 693 O O . ASN A 1 86 ? -25.322 -5.018 37.188 1.00 66.56 86 ASN A O 1
ATOM 697 N N . GLU A 1 87 ? -27.009 -4.343 35.888 1.00 65.12 87 GLU A N 1
ATOM 698 C CA . GLU A 1 87 ? -28.090 -4.583 36.847 1.00 65.12 87 GLU A CA 1
ATOM 699 C C . GLU A 1 87 ? -28.219 -6.056 37.272 1.00 65.12 87 GLU A C 1
ATOM 701 O O . GLU A 1 87 ? -28.721 -6.318 38.361 1.00 65.12 87 GLU A O 1
ATOM 706 N N . PHE A 1 88 ? -27.708 -7.019 36.491 1.00 59.28 88 PHE A N 1
ATO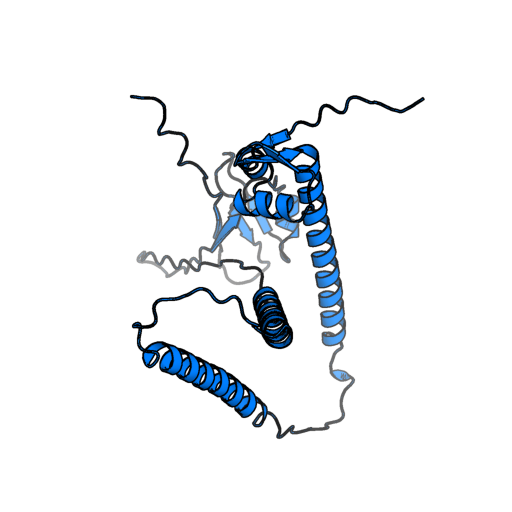M 707 C CA . PHE A 1 88 ? -27.717 -8.444 36.865 1.00 59.28 88 PHE A CA 1
ATOM 708 C C . PHE A 1 88 ? -26.414 -8.964 37.505 1.00 59.28 88 PHE A C 1
ATOM 710 O O . PHE A 1 88 ? -26.332 -10.148 37.833 1.00 59.28 88 PHE A O 1
ATOM 717 N N . LEU A 1 89 ? -25.405 -8.107 37.726 1.00 55.66 89 LEU A N 1
ATOM 718 C CA . LEU A 1 89 ? -24.113 -8.478 38.330 1.00 55.66 89 LEU A CA 1
ATOM 719 C C . LEU A 1 89 ? -23.828 -7.733 39.648 1.00 55.66 89 LEU A C 1
ATOM 721 O O . LEU A 1 89 ? -22.709 -7.292 39.899 1.00 55.66 89 LEU A O 1
ATOM 725 N N . ALA A 1 90 ? -24.816 -7.650 40.544 1.00 64.38 90 ALA A N 1
ATOM 726 C CA . ALA A 1 90 ? -24.505 -7.665 41.974 1.00 64.38 90 ALA A CA 1
ATOM 727 C C . ALA A 1 90 ? -24.326 -9.141 42.381 1.00 64.38 90 ALA A C 1
ATOM 729 O O . ALA A 1 90 ? -25.278 -9.916 42.320 1.00 64.38 90 ALA A O 1
ATOM 730 N N . PRO A 1 91 ? -23.104 -9.553 42.750 1.00 54.09 91 PRO A N 1
ATOM 731 C CA . PRO A 1 91 ? -22.633 -9.221 44.083 1.00 54.09 91 PRO A CA 1
ATOM 732 C C . PRO A 1 91 ? -21.243 -8.585 44.079 1.00 54.09 91 PRO A C 1
ATOM 734 O O . PRO A 1 91 ? -20.326 -8.999 43.376 1.00 54.09 91 PRO A O 1
ATOM 737 N N . SER A 1 92 ? -21.102 -7.586 44.944 1.00 54.19 92 SER A N 1
ATOM 738 C CA . SER A 1 92 ? -19.868 -6.930 45.358 1.00 54.19 92 SER A CA 1
ATOM 739 C C . SER A 1 92 ? -18.735 -7.920 45.661 1.00 54.19 92 SER A C 1
ATOM 741 O O . SER A 1 92 ? -18.547 -8.340 46.802 1.00 54.19 92 SER A O 1
ATOM 743 N N . LEU A 1 93 ? -17.936 -8.265 44.659 1.00 51.50 93 LEU A N 1
ATOM 744 C CA . LEU A 1 93 ? -16.573 -8.720 44.878 1.00 51.50 93 LEU A CA 1
ATOM 745 C C . LEU A 1 93 ? -15.663 -7.596 44.421 1.00 51.50 93 LEU A C 1
ATOM 747 O O . LEU A 1 93 ? -15.228 -7.516 43.275 1.00 51.50 93 LEU A O 1
ATOM 751 N N . THR A 1 94 ? -15.408 -6.696 45.364 1.00 52.38 94 THR A N 1
ATOM 752 C CA . THR A 1 94 ? -14.352 -5.693 45.324 1.00 52.38 94 THR A CA 1
ATOM 753 C C . THR A 1 94 ? -13.009 -6.427 45.280 1.00 52.38 94 THR A C 1
ATOM 755 O O . THR A 1 94 ? -12.294 -6.522 46.275 1.00 52.38 94 THR A O 1
ATOM 758 N N . ILE A 1 95 ? -12.658 -7.006 44.132 1.00 56.88 95 ILE A N 1
ATOM 759 C CA . ILE A 1 95 ? -11.322 -7.544 43.894 1.00 56.88 95 ILE A CA 1
ATOM 760 C C . ILE A 1 95 ? -10.440 -6.330 43.610 1.00 56.88 95 ILE A C 1
ATOM 762 O O . ILE A 1 95 ? -10.176 -5.954 42.471 1.00 56.88 95 ILE A O 1
ATOM 766 N N . SER A 1 96 ? -10.026 -5.675 44.696 1.00 54.22 96 SER A N 1
ATOM 767 C CA . SER A 1 96 ? -8.841 -4.829 44.720 1.00 54.22 96 SER A CA 1
ATOM 768 C C . SER A 1 96 ? -7.707 -5.664 44.136 1.00 54.22 96 SER A C 1
ATOM 770 O O . SER A 1 96 ? -7.248 -6.609 44.773 1.00 54.22 96 SER A O 1
ATOM 772 N N . SER A 1 97 ? -7.325 -5.400 42.885 1.00 55.66 97 SER A N 1
ATOM 773 C CA . SER A 1 97 ? -6.180 -6.055 42.262 1.00 55.66 97 SER A CA 1
ATOM 774 C C . SER A 1 97 ? -4.926 -5.237 42.607 1.00 55.66 97 SER A C 1
ATOM 776 O O . SER A 1 97 ? -4.711 -4.156 42.057 1.00 55.66 97 SER A O 1
ATOM 778 N N . PRO A 1 98 ? -4.059 -5.704 43.525 1.00 56.44 98 PRO A N 1
ATOM 779 C CA . PRO A 1 98 ? -2.865 -4.959 43.937 1.00 56.44 98 PRO A CA 1
ATOM 780 C C . PRO A 1 98 ? -1.761 -4.899 42.860 1.00 56.44 98 PRO A C 1
ATOM 782 O O . PRO A 1 98 ? -0.693 -4.337 43.100 1.00 56.44 98 PRO A O 1
ATOM 785 N N . ASN A 1 99 ? -1.990 -5.434 41.656 1.00 55.16 99 ASN A N 1
ATOM 786 C CA . ASN A 1 99 ? -0.916 -5.732 40.704 1.00 55.16 99 ASN A CA 1
ATOM 787 C C . ASN A 1 99 ? -0.674 -4.673 39.615 1.00 55.16 99 ASN A C 1
ATOM 789 O O . ASN A 1 99 ? 0.259 -4.825 38.828 1.00 55.16 99 ASN A O 1
ATOM 793 N N . VAL A 1 100 ? -1.394 -3.545 39.599 1.00 53.94 100 VAL A N 1
ATOM 794 C CA . VAL A 1 100 ? -1.125 -2.449 38.635 1.00 53.94 100 VAL A CA 1
ATOM 795 C C . VAL A 1 100 ? 0.259 -1.801 38.860 1.00 53.94 100 VAL A C 1
ATOM 797 O O . VAL A 1 100 ? 0.814 -1.160 37.968 1.00 53.94 100 VAL A O 1
ATOM 800 N N . ARG A 1 101 ? 0.891 -2.025 40.022 1.00 53.94 101 ARG A N 1
ATOM 801 C CA . ARG A 1 101 ? 2.274 -1.586 40.284 1.00 53.94 101 ARG A CA 1
ATOM 802 C C . ARG A 1 101 ? 3.343 -2.455 39.609 1.00 53.94 101 ARG A C 1
ATOM 804 O O . ARG A 1 101 ? 4.436 -1.949 39.381 1.00 53.94 101 ARG A O 1
ATOM 811 N N . ALA A 1 102 ? 3.043 -3.702 39.235 1.00 55.16 102 ALA A N 1
ATOM 812 C CA . ALA A 1 102 ? 4.016 -4.600 38.603 1.00 55.16 102 ALA A CA 1
ATOM 813 C C . ALA A 1 102 ? 4.231 -4.296 37.107 1.00 55.16 102 ALA A C 1
ATOM 815 O O . ALA A 1 102 ? 5.345 -4.429 36.607 1.00 55.16 102 ALA A O 1
ATOM 816 N N . GLY A 1 103 ? 3.204 -3.802 36.403 1.00 54.00 103 GLY A N 1
ATOM 817 C CA . GLY A 1 103 ? 3.295 -3.497 34.967 1.00 54.00 103 GLY A CA 1
ATOM 818 C C . GLY A 1 103 ? 4.252 -2.348 34.630 1.00 54.00 103 GLY A C 1
ATOM 819 O O . GLY A 1 103 ? 4.870 -2.344 33.570 1.00 54.00 103 GLY A O 1
ATOM 820 N N . ARG A 1 104 ? 4.449 -1.400 35.557 1.00 58.06 104 ARG A N 1
ATOM 821 C CA . ARG A 1 104 ? 5.389 -0.289 35.349 1.00 58.06 104 ARG A CA 1
ATOM 822 C C . ARG A 1 104 ? 6.846 -0.751 35.365 1.00 58.06 104 ARG A C 1
ATOM 824 O O . ARG A 1 104 ? 7.638 -0.214 34.605 1.00 58.06 104 ARG A O 1
ATOM 831 N N . PHE A 1 105 ? 7.196 -1.768 36.156 1.00 64.94 105 PHE A N 1
ATOM 832 C CA . PHE A 1 105 ? 8.572 -2.276 36.212 1.00 64.94 105 PHE A CA 1
ATOM 833 C C . PHE A 1 105 ? 8.992 -3.007 34.932 1.00 64.94 105 PHE A C 1
ATOM 835 O O . PHE A 1 105 ? 10.149 -2.901 34.537 1.00 64.94 105 PHE A O 1
ATOM 842 N N . VAL A 1 106 ? 8.066 -3.681 34.244 1.00 68.88 106 VAL A N 1
ATOM 843 C CA . VAL A 1 106 ? 8.381 -4.429 33.013 1.00 68.88 106 VAL A CA 1
ATOM 844 C C . VAL A 1 106 ? 8.797 -3.487 31.875 1.00 68.88 106 VAL A C 1
ATOM 846 O O . VAL A 1 106 ? 9.826 -3.714 31.245 1.00 68.88 106 VAL A O 1
ATOM 849 N N . ALA A 1 107 ? 8.085 -2.370 31.687 1.00 70.94 107 ALA A N 1
ATOM 850 C CA . ALA A 1 107 ? 8.421 -1.381 30.657 1.00 70.94 107 ALA A CA 1
ATOM 851 C C . ALA A 1 107 ? 9.780 -0.683 30.901 1.00 70.94 107 ALA A C 1
ATOM 853 O O . ALA A 1 107 ? 10.504 -0.353 29.958 1.00 70.94 107 ALA A O 1
ATOM 854 N N . PHE A 1 108 ? 10.167 -0.481 32.167 1.00 79.69 108 PHE A N 1
ATOM 855 C CA . PHE A 1 108 ? 11.481 0.083 32.502 1.00 79.69 108 PHE A CA 1
ATOM 856 C C . PHE A 1 108 ? 12.631 -0.896 32.237 1.00 79.69 108 PHE A C 1
ATOM 858 O O . PHE A 1 108 ? 13.705 -0.476 31.814 1.00 79.69 108 PHE A O 1
ATOM 865 N N . VAL A 1 109 ? 12.421 -2.197 32.452 1.00 82.50 109 VAL A N 1
ATOM 866 C CA . VAL A 1 109 ? 13.456 -3.210 32.188 1.00 82.50 109 VAL A CA 1
ATOM 867 C C . VAL A 1 109 ? 13.714 -3.349 30.687 1.00 82.50 109 VAL A C 1
ATOM 869 O O . VAL A 1 109 ? 14.868 -3.409 30.269 1.00 82.50 109 VAL A O 1
ATOM 872 N N . GLU A 1 110 ? 12.668 -3.329 29.863 1.00 74.75 110 GLU A N 1
ATOM 873 C CA . GLU A 1 110 ? 12.801 -3.467 28.408 1.00 74.75 110 GLU A CA 1
ATOM 874 C C . GLU A 1 110 ? 13.558 -2.288 27.772 1.00 74.75 110 GLU A C 1
ATOM 876 O O . GLU A 1 110 ? 14.491 -2.482 26.989 1.00 74.75 110 GLU A O 1
ATOM 881 N N . THR A 1 111 ? 13.238 -1.057 28.179 1.00 83.75 111 THR A N 1
ATOM 882 C CA . THR A 1 111 ? 13.933 0.146 27.688 1.00 83.75 111 THR A CA 1
ATOM 883 C C . THR A 1 111 ? 15.401 0.202 28.124 1.00 83.75 111 THR A C 1
ATOM 885 O O . THR A 1 111 ? 16.256 0.639 27.350 1.00 83.75 111 THR A O 1
ATOM 888 N N . ALA A 1 112 ? 15.727 -0.302 29.319 1.00 87.62 112 ALA A N 1
ATOM 889 C CA . ALA A 1 112 ? 17.105 -0.381 29.799 1.00 87.62 112 ALA A CA 1
ATOM 890 C C . ALA A 1 112 ? 17.959 -1.363 28.979 1.00 87.62 112 ALA A C 1
ATOM 892 O O . ALA A 1 112 ? 19.113 -1.059 28.671 1.00 87.62 112 ALA A O 1
ATOM 893 N N . ILE A 1 113 ? 17.400 -2.510 28.574 1.00 90.88 113 ILE A N 1
ATOM 894 C CA . ILE A 1 113 ? 18.115 -3.509 27.763 1.00 90.88 113 ILE A CA 1
ATOM 895 C C . ILE A 1 113 ? 18.510 -2.916 26.405 1.00 90.88 113 ILE A C 1
ATOM 897 O O . ILE A 1 113 ? 19.670 -3.029 26.006 1.00 90.88 113 ILE A O 1
ATOM 901 N N . ILE A 1 114 ? 17.589 -2.225 25.725 1.00 89.81 114 ILE A N 1
ATOM 902 C CA . ILE A 1 114 ? 17.855 -1.606 24.415 1.00 89.81 114 ILE A CA 1
ATOM 903 C C . ILE A 1 114 ? 18.992 -0.578 24.515 1.00 89.81 114 ILE A C 1
ATOM 905 O O . ILE A 1 114 ? 19.881 -0.549 23.663 1.00 89.81 114 ILE A O 1
ATOM 909 N N . LEU A 1 115 ? 19.004 0.231 25.578 1.00 92.69 115 LEU A N 1
ATOM 910 C CA . LEU A 1 115 ? 20.022 1.261 25.782 1.00 92.69 115 LEU A CA 1
ATOM 911 C C . LEU A 1 115 ? 21.404 0.648 26.057 1.00 92.69 115 LEU A C 1
ATOM 913 O O . LEU A 1 115 ? 22.394 1.079 25.465 1.00 92.69 115 LEU A O 1
ATOM 917 N N . VAL A 1 116 ? 21.474 -0.396 26.889 1.00 93.38 116 VAL A N 1
ATOM 918 C CA . VAL A 1 116 ? 22.729 -1.107 27.189 1.00 93.38 116 VAL A CA 1
ATOM 919 C C . VAL A 1 116 ? 23.293 -1.787 25.940 1.00 93.38 116 VAL A C 1
ATOM 921 O O . VAL A 1 116 ? 24.486 -1.650 25.664 1.00 93.38 116 VAL A O 1
ATOM 924 N N . PHE A 1 117 ? 22.456 -2.464 25.147 1.00 91.81 117 PHE A N 1
ATOM 925 C CA . PHE A 1 117 ? 22.899 -3.090 23.897 1.00 91.81 117 PHE A CA 1
ATOM 926 C C . PHE A 1 117 ? 23.347 -2.056 22.859 1.00 91.81 117 PHE A C 1
ATOM 928 O O . PHE A 1 117 ? 24.400 -2.231 22.245 1.00 91.81 117 PHE A O 1
ATOM 935 N N . GLY A 1 118 ? 22.608 -0.954 22.700 1.00 90.94 118 GLY A N 1
ATOM 936 C CA . GLY A 1 118 ? 22.997 0.137 21.805 1.00 90.94 118 GLY A CA 1
ATOM 937 C C . GLY A 1 118 ? 24.347 0.750 22.185 1.00 90.94 118 GLY A C 1
ATOM 938 O O . GLY A 1 118 ? 25.199 0.959 21.321 1.00 90.94 118 GLY A O 1
ATOM 939 N N . PHE A 1 119 ? 24.583 0.965 23.483 1.00 94.75 119 PHE A N 1
ATOM 940 C CA . PHE A 1 119 ? 25.853 1.496 23.977 1.00 94.75 119 PHE A CA 1
ATOM 941 C C . PHE A 1 119 ? 27.008 0.502 23.801 1.00 94.75 119 PHE A C 1
ATOM 943 O O . PHE A 1 119 ? 28.100 0.897 23.397 1.00 94.75 119 PHE A O 1
ATOM 950 N N . ALA A 1 120 ? 26.776 -0.790 24.050 1.00 92.38 120 ALA A N 1
ATOM 951 C CA . ALA A 1 120 ? 27.785 -1.830 23.865 1.00 92.38 120 ALA A CA 1
ATOM 952 C C . ALA A 1 120 ? 28.224 -1.951 22.397 1.00 92.38 120 ALA A C 1
ATOM 954 O O . ALA A 1 120 ? 29.423 -1.966 22.120 1.00 92.38 120 ALA A O 1
ATOM 955 N N . VAL A 1 121 ? 27.273 -1.968 21.454 1.00 93.44 121 VAL A N 1
ATOM 956 C CA . VAL A 1 121 ? 27.570 -2.020 20.012 1.00 93.44 121 VAL A CA 1
ATOM 957 C C . VAL A 1 121 ? 28.273 -0.742 19.552 1.00 93.44 121 VAL A C 1
ATOM 959 O O . VAL A 1 121 ? 29.284 -0.819 18.858 1.00 93.44 121 VAL A O 1
ATOM 962 N N . GLY A 1 122 ? 27.791 0.432 19.973 1.00 90.94 122 GLY A N 1
ATOM 963 C CA . GLY A 1 122 ? 28.421 1.711 19.636 1.00 90.94 122 GLY A CA 1
ATOM 964 C C . GLY A 1 122 ? 29.853 1.824 20.164 1.00 90.94 122 GLY A C 1
ATOM 965 O O . GLY A 1 122 ? 30.751 2.234 19.432 1.00 90.94 122 GLY A O 1
ATOM 966 N N . SER A 1 123 ? 30.087 1.397 21.408 1.00 91.12 123 SER A N 1
ATOM 967 C CA . SER A 1 123 ? 31.420 1.360 22.017 1.00 91.12 123 SER A CA 1
ATOM 968 C C . SER A 1 123 ? 32.342 0.373 21.296 1.00 91.12 123 SER A C 1
ATOM 970 O O . SER A 1 123 ? 33.473 0.719 20.964 1.00 91.12 123 SER A O 1
ATOM 972 N N . PHE A 1 124 ? 31.851 -0.827 20.969 1.00 89.25 124 PHE A N 1
ATOM 973 C CA . PHE A 1 124 ? 32.619 -1.816 20.211 1.00 89.25 124 PHE A CA 1
ATOM 974 C C . PHE A 1 124 ? 33.077 -1.260 18.856 1.00 89.25 124 PHE A C 1
ATOM 976 O O . PHE A 1 124 ? 34.258 -1.350 18.532 1.00 89.25 124 PHE A O 1
ATOM 983 N N . LEU A 1 125 ? 32.181 -0.604 18.112 1.00 84.81 125 LEU A N 1
ATOM 984 C CA . LEU A 1 125 ? 32.515 0.040 16.837 1.00 84.81 125 LEU A CA 1
ATOM 985 C C . LEU A 1 125 ? 33.485 1.221 16.996 1.00 84.81 125 LEU A C 1
ATOM 987 O O . LEU A 1 125 ? 34.312 1.454 16.118 1.00 84.81 125 LEU A O 1
ATOM 991 N N . TYR A 1 126 ? 33.401 1.964 18.102 1.00 90.56 126 TYR A N 1
ATOM 992 C CA . TYR A 1 126 ? 34.294 3.091 18.375 1.00 90.56 126 TYR A CA 1
ATOM 993 C C . TYR A 1 126 ? 35.725 2.642 18.704 1.00 90.56 126 TYR A C 1
ATOM 995 O O . TYR A 1 126 ? 36.688 3.269 18.266 1.00 90.56 126 TYR A O 1
ATOM 1003 N N . TYR A 1 127 ? 35.875 1.555 19.466 1.00 87.25 127 TYR A N 1
ATOM 1004 C CA . TYR A 1 127 ? 37.182 1.066 19.909 1.00 87.25 127 TYR A CA 1
ATOM 1005 C C . TYR A 1 127 ? 37.873 0.126 18.920 1.00 87.25 127 TYR A C 1
ATOM 1007 O O . TYR A 1 127 ? 39.059 -0.143 19.106 1.00 87.25 127 TYR A O 1
ATOM 1015 N N . THR A 1 128 ? 37.201 -0.365 17.874 1.00 76.81 128 THR A N 1
ATOM 1016 C CA . THR A 1 128 ? 37.879 -1.130 16.819 1.00 76.81 128 THR A CA 1
ATOM 1017 C C . THR A 1 128 ? 38.755 -0.196 15.975 1.00 76.81 128 THR A C 1
ATOM 1019 O O . THR A 1 128 ? 38.217 0.635 15.240 1.00 76.81 128 THR A O 1
ATOM 1022 N N . PRO A 1 129 ? 40.097 -0.295 16.050 1.00 74.75 129 PRO A N 1
ATOM 1023 C CA . PRO A 1 129 ? 40.981 0.572 15.285 1.00 74.75 129 PRO A CA 1
ATOM 1024 C C . PRO A 1 129 ? 40.800 0.308 13.786 1.00 74.75 129 PRO A C 1
ATOM 1026 O O . PRO A 1 129 ? 40.916 -0.826 13.321 1.00 74.75 129 PRO A O 1
ATOM 1029 N N . THR A 1 130 ? 40.572 1.367 13.012 1.00 65.38 130 THR A N 1
ATOM 1030 C CA . THR A 1 130 ? 40.305 1.360 11.559 1.00 65.38 130 THR A CA 1
ATOM 1031 C C . THR A 1 130 ? 41.499 0.947 10.682 1.00 65.38 130 THR A C 1
ATOM 1033 O O . THR A 1 130 ? 41.481 1.154 9.473 1.00 65.38 130 THR A O 1
ATOM 1036 N N . ASN A 1 131 ? 42.535 0.333 11.258 1.00 58.50 131 ASN A N 1
ATOM 1037 C CA . ASN A 1 131 ? 43.796 0.026 10.576 1.00 58.50 131 ASN A CA 1
ATOM 1038 C C . ASN A 1 131 ? 43.938 -1.436 10.132 1.00 58.50 131 ASN A C 1
ATOM 1040 O O . ASN A 1 131 ? 45.043 -1.881 9.827 1.00 58.50 131 ASN A O 1
ATOM 1044 N N . THR A 1 132 ? 42.846 -2.194 10.059 1.00 56.25 132 THR A N 1
ATOM 1045 C CA . THR A 1 132 ? 42.869 -3.489 9.375 1.00 56.25 132 THR A CA 1
ATOM 1046 C C . THR A 1 132 ? 42.541 -3.260 7.905 1.00 56.25 132 THR A C 1
ATOM 1048 O O . THR A 1 132 ? 41.430 -2.875 7.546 1.00 56.25 132 THR A O 1
ATOM 1051 N N . GLN A 1 133 ? 43.531 -3.454 7.029 1.00 51.38 133 GLN A N 1
ATOM 1052 C CA . GLN A 1 133 ? 43.235 -3.663 5.617 1.00 51.38 133 GLN A CA 1
ATOM 1053 C C . GLN A 1 133 ? 42.311 -4.881 5.541 1.00 51.38 133 GLN A C 1
ATOM 1055 O O . GLN A 1 133 ? 42.713 -5.985 5.900 1.00 51.38 133 GLN A O 1
ATOM 1060 N N . LEU A 1 134 ? 41.051 -4.642 5.175 1.00 48.94 134 LEU A N 1
ATOM 1061 C CA . LEU A 1 134 ? 40.004 -5.649 5.033 1.00 48.94 134 LEU A CA 1
ATOM 1062 C C . LEU A 1 134 ? 40.363 -6.596 3.884 1.00 48.94 134 LEU A C 1
ATOM 1064 O O . LEU A 1 134 ? 39.902 -6.447 2.754 1.00 48.94 134 LEU A O 1
ATOM 1068 N N . GLU A 1 135 ? 41.199 -7.581 4.180 1.00 49.09 135 GLU A N 1
ATOM 1069 C CA . GLU A 1 135 ? 41.256 -8.808 3.409 1.00 49.09 135 GLU A CA 1
ATOM 1070 C C . GLU A 1 135 ? 39.940 -9.545 3.693 1.00 49.09 135 GLU A C 1
ATOM 1072 O O . GLU A 1 135 ? 39.725 -10.075 4.784 1.00 49.09 135 GLU A O 1
ATOM 1077 N N . TYR A 1 136 ? 39.001 -9.471 2.742 1.00 52.31 136 TYR A N 1
ATOM 1078 C CA . TYR A 1 136 ? 37.697 -10.135 2.792 1.00 52.31 136 TYR A CA 1
ATOM 1079 C C . TYR A 1 136 ? 37.889 -11.656 2.836 1.00 52.31 136 TYR A C 1
ATOM 1081 O O . TYR A 1 136 ? 37.763 -12.356 1.834 1.00 52.31 136 TYR A O 1
ATOM 1089 N N . THR A 1 137 ? 38.181 -12.188 4.015 1.00 43.75 137 THR A N 1
ATOM 1090 C CA . THR A 1 137 ? 38.031 -13.607 4.302 1.00 43.75 137 THR A CA 1
ATOM 1091 C C . THR A 1 137 ? 36.580 -13.826 4.706 1.00 43.75 137 THR A C 1
ATOM 1093 O O . THR A 1 137 ? 36.142 -13.477 5.798 1.00 43.75 137 THR A O 1
ATOM 1096 N N . ALA A 1 138 ? 35.802 -14.382 3.777 1.00 51.34 138 ALA A N 1
ATOM 1097 C CA . ALA A 1 138 ? 34.436 -14.858 3.982 1.00 51.34 138 ALA A CA 1
ATOM 1098 C C . ALA A 1 138 ? 34.409 -16.108 4.890 1.00 51.34 138 ALA A C 1
ATOM 1100 O O . ALA A 1 138 ? 33.871 -17.151 4.526 1.00 51.34 138 ALA A O 1
ATOM 1101 N N . ALA A 1 139 ? 35.043 -16.030 6.060 1.00 49.94 139 ALA A N 1
ATOM 1102 C CA . ALA A 1 139 ? 35.107 -17.110 7.027 1.00 49.94 139 ALA A CA 1
ATOM 1103 C C . ALA A 1 139 ? 34.040 -16.893 8.107 1.00 49.94 139 ALA A C 1
ATOM 1105 O O . ALA A 1 139 ? 34.210 -16.122 9.048 1.00 49.94 139 ALA A O 1
ATOM 1106 N N . SER A 1 140 ? 32.925 -17.598 7.907 1.00 52.03 140 SER A N 1
ATOM 1107 C CA . SER A 1 140 ? 31.963 -18.037 8.922 1.00 52.03 140 SER A CA 1
ATOM 1108 C C . SER A 1 140 ? 31.415 -16.966 9.872 1.00 52.03 140 SER A C 1
ATOM 1110 O O . SER A 1 140 ? 31.692 -16.965 11.072 1.00 52.03 140 SER A O 1
ATOM 1112 N N . ILE A 1 141 ? 30.484 -16.152 9.372 1.00 51.47 141 ILE A N 1
ATOM 1113 C CA . ILE A 1 141 ? 29.305 -15.868 10.196 1.00 51.47 141 ILE A CA 1
ATOM 1114 C C . ILE A 1 141 ? 28.582 -17.214 10.296 1.00 51.47 141 ILE A C 1
ATOM 1116 O O . ILE A 1 141 ? 28.042 -17.696 9.304 1.00 51.47 141 ILE A O 1
ATOM 1120 N N . ASN A 1 142 ? 28.669 -17.874 11.451 1.00 59.94 142 ASN A N 1
ATOM 1121 C CA . ASN A 1 142 ? 27.957 -19.130 11.688 1.00 59.94 142 ASN A CA 1
ATOM 1122 C C . ASN A 1 142 ? 26.466 -18.920 11.368 1.00 59.94 142 ASN A C 1
ATOM 1124 O O . ASN A 1 142 ? 25.911 -17.886 11.744 1.00 59.94 142 ASN A O 1
ATOM 1128 N N . GLU A 1 143 ? 25.819 -19.880 10.697 1.00 58.84 143 GLU A N 1
ATOM 1129 C CA . GLU A 1 143 ? 24.401 -19.797 10.281 1.00 58.84 143 GLU A CA 1
ATOM 1130 C C . GLU A 1 143 ? 23.462 -19.366 11.423 1.00 58.84 143 GLU A C 1
ATOM 1132 O O . GLU A 1 143 ? 22.471 -18.670 11.210 1.00 58.84 143 GLU A O 1
ATOM 1137 N N . SER A 1 144 ? 23.820 -19.699 12.662 1.00 57.78 144 SER A N 1
ATOM 1138 C CA . SER A 1 144 ? 23.103 -19.317 13.875 1.00 57.78 144 SER A CA 1
ATOM 1139 C C . SER A 1 144 ? 23.083 -17.808 14.164 1.00 57.78 144 SER A C 1
ATOM 1141 O O . SER A 1 144 ? 22.100 -17.316 14.713 1.00 57.78 144 SER A O 1
ATOM 1143 N N . GLY A 1 145 ? 24.115 -17.050 13.776 1.00 60.41 145 GLY A N 1
ATOM 1144 C CA . GLY A 1 145 ? 24.146 -15.591 13.943 1.00 60.41 145 GLY A CA 1
ATOM 1145 C C . GLY A 1 145 ? 23.235 -14.855 12.953 1.00 60.41 145 GLY A C 1
ATOM 1146 O O . GLY A 1 145 ? 22.590 -13.872 13.314 1.00 60.41 145 GLY A O 1
ATOM 1147 N N . LEU A 1 146 ? 23.136 -15.369 11.724 1.00 56.97 146 LEU A N 1
ATOM 1148 C CA . LEU A 1 146 ? 22.235 -14.851 10.689 1.00 56.97 146 LEU A CA 1
ATOM 1149 C C . LEU A 1 146 ? 20.769 -15.161 11.016 1.00 56.97 146 LEU A C 1
ATOM 1151 O O . LEU A 1 146 ? 19.933 -14.262 10.951 1.00 56.97 146 LEU A O 1
ATOM 1155 N N . ALA A 1 147 ? 20.477 -16.383 11.474 1.00 61.00 147 ALA A N 1
ATOM 1156 C CA . ALA A 1 147 ? 19.129 -16.777 11.887 1.00 61.00 147 ALA A CA 1
ATOM 1157 C C . ALA A 1 147 ? 18.594 -15.926 13.056 1.00 61.00 147 ALA A C 1
ATOM 1159 O O . ALA A 1 147 ? 17.418 -15.564 13.082 1.00 61.00 147 ALA A O 1
ATOM 1160 N N . PHE A 1 148 ? 19.456 -15.560 14.012 1.00 60.75 148 PHE A N 1
ATOM 1161 C CA . PHE A 1 148 ? 19.066 -14.692 15.124 1.00 60.75 148 PHE A CA 1
ATOM 1162 C C . PHE A 1 148 ? 18.668 -13.287 14.643 1.00 60.75 148 PHE A C 1
ATOM 1164 O O . PHE A 1 148 ? 17.606 -12.792 15.018 1.00 60.75 148 PHE A O 1
ATOM 1171 N N . LEU A 1 149 ? 19.465 -12.674 13.759 1.00 56.28 149 LEU A N 1
ATOM 1172 C CA . LEU A 1 149 ? 19.181 -11.339 13.219 1.00 56.28 149 LEU A CA 1
ATOM 1173 C C . LEU A 1 149 ? 17.906 -11.304 12.362 1.00 56.28 149 LEU A C 1
ATOM 1175 O O . LEU A 1 149 ? 17.143 -10.339 12.455 1.00 56.28 149 LEU A O 1
ATOM 1179 N N . GLU A 1 150 ? 17.632 -12.352 11.581 1.00 55.69 150 GLU A N 1
ATOM 1180 C CA . GLU A 1 150 ? 16.391 -12.450 10.802 1.00 55.69 150 GLU A CA 1
ATOM 1181 C C . GLU A 1 150 ? 15.152 -12.532 11.704 1.00 55.69 150 GLU A C 1
ATOM 1183 O O . GLU A 1 150 ? 14.191 -11.783 11.509 1.00 55.69 150 GLU A O 1
ATOM 1188 N N . HIS A 1 151 ? 15.181 -13.362 12.750 1.00 53.69 151 HIS A N 1
ATOM 1189 C CA . HIS A 1 151 ? 14.049 -13.487 13.672 1.00 53.69 151 HIS A CA 1
ATOM 1190 C C . HIS A 1 151 ? 13.796 -12.213 14.494 1.00 53.69 151 HIS A C 1
ATOM 1192 O O . HIS A 1 151 ? 12.634 -11.852 14.726 1.00 53.69 151 HIS A O 1
ATOM 1198 N N . THR A 1 152 ? 14.845 -11.490 14.902 1.00 56.88 152 THR A N 1
ATOM 1199 C CA . THR A 1 152 ? 14.685 -10.214 15.619 1.00 56.88 152 THR A CA 1
ATOM 1200 C C . THR A 1 152 ? 14.102 -9.123 14.713 1.00 56.88 152 THR A C 1
ATOM 1202 O O . THR A 1 152 ? 13.196 -8.399 15.131 1.00 56.88 152 THR A O 1
ATOM 1205 N N . ALA A 1 153 ? 14.545 -9.034 13.454 1.00 49.19 153 ALA A N 1
ATOM 1206 C CA . ALA A 1 153 ? 14.048 -8.037 12.503 1.00 49.19 153 ALA A CA 1
ATOM 1207 C C . ALA A 1 153 ? 12.572 -8.259 12.119 1.00 49.19 153 ALA A C 1
ATOM 1209 O O . ALA A 1 153 ? 11.797 -7.300 12.062 1.00 49.19 153 ALA A O 1
ATOM 1210 N N . ILE A 1 154 ? 12.160 -9.517 11.912 1.00 52.06 154 ILE A N 1
ATOM 1211 C CA . ILE A 1 154 ? 10.768 -9.879 11.586 1.00 52.06 154 ILE A CA 1
ATOM 1212 C C . ILE A 1 154 ? 9.823 -9.524 12.743 1.00 52.06 154 ILE A C 1
ATOM 1214 O O . ILE A 1 154 ? 8.744 -8.966 12.524 1.00 52.06 154 ILE A O 1
ATOM 1218 N N . SER A 1 155 ? 10.251 -9.777 13.982 1.00 50.75 155 SER A N 1
ATOM 1219 C CA . SER A 1 155 ? 9.457 -9.478 15.178 1.00 50.75 155 SER A CA 1
ATOM 1220 C C . SER A 1 155 ? 9.222 -7.968 15.330 1.00 50.75 155 SER A C 1
ATOM 1222 O O . SER A 1 155 ? 8.087 -7.537 15.540 1.00 50.75 155 SER A O 1
ATOM 1224 N N . PHE A 1 156 ? 10.258 -7.153 15.105 1.00 42.91 156 PHE A N 1
ATOM 1225 C CA . PHE A 1 156 ? 10.172 -5.690 15.185 1.00 42.91 156 PHE A CA 1
ATOM 1226 C C . PHE A 1 156 ? 9.277 -5.080 14.088 1.00 42.91 156 PHE A C 1
ATOM 1228 O O . PHE A 1 156 ? 8.473 -4.189 14.361 1.00 42.91 156 PHE A O 1
ATOM 1235 N N . TYR A 1 157 ? 9.339 -5.603 12.857 1.00 44.31 157 TYR A N 1
ATOM 1236 C CA . TYR A 1 157 ? 8.484 -5.147 11.750 1.00 44.31 157 TYR A CA 1
ATOM 1237 C C . TYR A 1 157 ? 6.997 -5.464 11.964 1.00 44.31 157 TYR A C 1
ATOM 1239 O O . TYR A 1 157 ? 6.130 -4.679 11.570 1.00 44.31 157 TYR A O 1
ATOM 1247 N N . SER A 1 158 ? 6.688 -6.605 12.586 1.00 46.22 158 SER A N 1
ATOM 1248 C CA . SER A 1 158 ? 5.304 -6.990 12.889 1.00 46.22 158 SER A CA 1
ATOM 1249 C C . SER A 1 158 ? 4.674 -6.120 13.985 1.00 46.22 158 SER A C 1
ATOM 1251 O O . SER A 1 158 ? 3.487 -5.806 13.909 1.00 46.22 158 SER A O 1
ATOM 1253 N N . PHE A 1 159 ? 5.485 -5.660 14.943 1.00 43.19 159 PHE A N 1
ATOM 1254 C CA . PHE A 1 159 ? 5.068 -4.772 16.027 1.00 43.19 159 PHE A CA 1
ATOM 1255 C C . PHE A 1 159 ? 4.730 -3.358 15.526 1.00 43.19 159 PHE A C 1
ATOM 1257 O O . PHE A 1 159 ? 3.683 -2.816 15.871 1.00 43.19 159 PHE A O 1
ATOM 1264 N N . ILE A 1 160 ? 5.557 -2.783 14.644 1.00 45.44 160 ILE A N 1
ATOM 1265 C CA . ILE A 1 160 ? 5.320 -1.436 14.091 1.00 45.44 160 ILE A CA 1
ATOM 1266 C C . ILE A 1 160 ? 4.062 -1.397 13.203 1.00 45.44 160 ILE A C 1
ATOM 1268 O O . ILE A 1 160 ? 3.310 -0.426 13.239 1.00 45.44 160 ILE A O 1
ATOM 1272 N N . ASN A 1 161 ? 3.776 -2.463 12.450 1.00 48.25 161 ASN A N 1
ATOM 1273 C CA . ASN A 1 161 ? 2.636 -2.504 11.524 1.00 48.25 161 ASN A CA 1
ATOM 1274 C C . ASN A 1 161 ? 1.283 -2.875 12.168 1.00 48.25 161 ASN A C 1
ATOM 1276 O O . ASN A 1 161 ? 0.274 -2.923 11.463 1.00 48.25 161 ASN A O 1
ATOM 1280 N N . GLN A 1 162 ? 1.223 -3.125 13.481 1.00 46.06 162 GLN A N 1
ATOM 1281 C CA . GLN A 1 162 ? -0.049 -3.306 14.202 1.00 46.06 162 GLN A CA 1
ATOM 1282 C C . GLN A 1 162 ? -0.677 -1.986 14.691 1.00 46.06 162 GLN A C 1
ATOM 1284 O O . GLN A 1 162 ? -1.819 -1.991 15.149 1.00 46.06 162 GLN A O 1
ATOM 1289 N N . GLY A 1 163 ? 0.008 -0.845 14.548 1.00 34.84 163 GLY A N 1
ATOM 1290 C CA . GLY A 1 163 ? -0.495 0.465 14.964 1.00 34.84 163 GLY A CA 1
ATOM 1291 C C . GLY A 1 163 ? -1.133 1.285 13.836 1.00 34.84 163 GLY A C 1
ATOM 1292 O O . GLY A 1 163 ? -0.426 1.895 13.046 1.00 34.84 163 GLY A O 1
ATOM 1293 N N . SER A 1 164 ? -2.469 1.378 13.854 1.00 40.00 164 SER A N 1
ATOM 1294 C CA . SER A 1 164 ? -3.310 2.511 13.398 1.00 40.00 164 SER A CA 1
ATOM 1295 C C . SER A 1 164 ? -3.247 3.006 11.937 1.00 40.00 164 SER A C 1
ATOM 1297 O O . SER A 1 164 ? -2.249 3.545 11.470 1.00 40.00 164 SER A O 1
ATOM 1299 N N . GLY A 1 165 ? -4.406 2.988 11.264 1.00 34.19 165 GLY A N 1
ATOM 1300 C CA . GLY A 1 165 ? -4.691 3.914 10.164 1.00 34.19 165 GLY A CA 1
ATOM 1301 C C . GLY A 1 165 ? -4.741 5.355 10.681 1.00 34.19 165 GLY A C 1
ATOM 1302 O O . GLY A 1 165 ? -5.318 5.616 11.736 1.00 34.19 165 GLY A O 1
ATOM 1303 N N . SER A 1 166 ? -4.107 6.274 9.955 1.00 32.53 166 SER A N 1
ATOM 1304 C CA . SER A 1 166 ? -4.037 7.692 10.305 1.00 32.53 166 SER A CA 1
ATOM 1305 C C . SER A 1 166 ? -5.196 8.446 9.652 1.00 32.53 166 SER A C 1
ATOM 1307 O O . SER A 1 166 ? -5.295 8.494 8.429 1.00 32.53 166 SER A O 1
ATOM 1309 N N . PHE A 1 167 ? -6.073 9.022 10.473 1.00 36.41 167 PHE A N 1
ATOM 1310 C CA . PHE A 1 167 ? -6.946 10.128 10.088 1.00 36.41 167 PHE A CA 1
ATOM 1311 C C . PHE A 1 167 ? -6.330 11.391 10.689 1.00 36.41 167 PHE A C 1
ATOM 1313 O O . PHE A 1 167 ? -6.096 11.438 11.898 1.00 36.41 167 PHE A O 1
ATOM 1320 N N . ALA A 1 168 ? -6.033 12.392 9.865 1.00 36.25 168 ALA A N 1
ATOM 1321 C CA . ALA A 1 168 ? -5.567 13.684 10.347 1.00 36.25 168 ALA A CA 1
ATOM 1322 C C . ALA A 1 168 ? -6.786 14.585 10.585 1.00 36.25 168 ALA A C 1
ATOM 1324 O O . ALA A 1 168 ? -7.379 15.090 9.637 1.00 36.25 168 ALA A O 1
ATOM 1325 N N . PHE A 1 169 ? -7.171 14.762 11.848 1.00 33.66 169 PHE A N 1
ATOM 1326 C CA . PHE A 1 169 ? -8.106 15.809 12.252 1.00 33.66 169 PHE A CA 1
ATOM 1327 C C . PHE A 1 169 ? -7.284 17.038 12.642 1.00 33.66 169 PHE A C 1
ATOM 1329 O O . PHE A 1 169 ? -6.519 16.993 13.604 1.00 33.66 169 PHE A O 1
ATOM 1336 N N . GLY A 1 170 ? -7.387 18.105 11.852 1.00 37.97 170 GLY A N 1
ATOM 1337 C CA . GLY A 1 170 ? -6.807 19.401 12.184 1.00 37.97 170 GLY A CA 1
ATOM 1338 C C . GLY A 1 170 ? -7.880 20.311 12.766 1.00 37.97 170 GLY A C 1
ATOM 1339 O O . GLY A 1 170 ? -8.835 20.638 12.068 1.00 37.97 170 GLY A O 1
ATOM 1340 N N . ASP A 1 171 ? -7.719 20.732 14.019 1.00 39.09 171 ASP A N 1
ATOM 1341 C CA . ASP A 1 171 ? -8.511 21.824 14.587 1.00 39.09 171 ASP A CA 1
ATOM 1342 C C . ASP A 1 171 ? -7.937 23.157 14.088 1.00 39.09 171 ASP A C 1
ATOM 1344 O O . ASP A 1 171 ? -6.794 23.504 14.394 1.00 39.09 171 ASP A O 1
ATOM 1348 N N . ILE A 1 172 ? -8.723 23.920 13.325 1.00 44.97 172 ILE A N 1
ATOM 1349 C CA . ILE A 1 172 ? -8.399 25.305 12.965 1.00 44.97 172 ILE A CA 1
ATOM 1350 C C . ILE A 1 172 ? -9.376 26.207 13.724 1.00 44.97 172 ILE A C 1
ATOM 1352 O O . ILE A 1 172 ? -10.467 26.516 13.252 1.00 44.97 172 ILE A O 1
ATOM 1356 N N . GLU A 1 173 ? -9.002 26.633 14.933 1.00 43.22 173 GLU A N 1
ATOM 1357 C CA . GLU A 1 173 ? -9.748 27.679 15.643 1.00 43.22 173 GLU A CA 1
ATOM 1358 C C . GLU A 1 173 ? -9.435 29.045 15.005 1.00 43.22 173 GLU A C 1
ATOM 1360 O O . GLU A 1 173 ? -8.441 29.695 15.332 1.00 43.22 173 GLU A O 1
ATOM 1365 N N . SER A 1 174 ? -10.289 29.513 14.090 1.00 45.56 174 SER A N 1
ATOM 1366 C CA . SER A 1 174 ? -10.246 30.897 13.610 1.00 45.56 174 SER A CA 1
ATOM 1367 C C . SER A 1 174 ? -11.140 31.783 14.484 1.00 45.56 174 SER A C 1
ATOM 1369 O O . SER A 1 174 ? -12.361 31.788 14.338 1.00 45.56 174 SER A O 1
ATOM 1371 N N . SER A 1 175 ? -10.546 32.557 15.394 1.00 42.66 175 SER A N 1
ATOM 1372 C CA . SER A 1 175 ? -11.272 33.583 16.153 1.00 42.66 175 SER A CA 1
ATOM 1373 C C . SER A 1 175 ? -11.193 34.924 15.419 1.00 42.66 175 SER A C 1
ATOM 1375 O O . SER A 1 175 ? -10.154 35.585 15.434 1.00 42.66 175 SER A O 1
ATOM 1377 N N . GLN A 1 176 ? -12.277 35.334 14.753 1.00 43.22 176 GLN A N 1
ATOM 1378 C CA . GLN A 1 176 ? -12.434 36.720 14.307 1.00 43.22 176 GLN A CA 1
ATOM 1379 C C . GLN A 1 176 ? -13.173 37.522 15.382 1.00 43.22 176 GLN A C 1
ATOM 1381 O O . GLN A 1 176 ? -14.344 37.280 15.664 1.00 43.22 176 GLN A O 1
ATOM 1386 N N . ASN A 1 177 ? -12.492 38.513 15.960 1.00 39.34 177 ASN A N 1
ATOM 1387 C CA . ASN A 1 177 ? -13.100 39.478 16.872 1.00 39.34 177 ASN A CA 1
ATOM 1388 C C . ASN A 1 177 ? -13.988 40.451 16.083 1.00 39.34 177 ASN A C 1
ATOM 1390 O O . ASN A 1 177 ? -13.501 41.459 15.572 1.00 39.34 177 ASN A O 1
ATOM 1394 N N . GLN A 1 178 ? -15.290 40.173 16.009 1.00 42.78 178 GLN A N 1
ATOM 1395 C CA . GLN A 1 178 ? -16.296 41.196 15.725 1.00 42.78 178 GLN A CA 1
ATOM 1396 C C . GLN A 1 178 ? -16.946 41.635 17.038 1.00 42.78 178 GLN A C 1
ATOM 1398 O O . GLN A 1 178 ? -17.390 40.831 17.856 1.00 42.78 178 GLN A O 1
ATOM 1403 N N . THR A 1 179 ? -16.938 42.943 17.266 1.00 48.09 179 THR A N 1
ATOM 1404 C CA . THR A 1 179 ? -17.461 43.629 18.447 1.00 48.09 179 THR A CA 1
ATOM 1405 C C . THR A 1 179 ? -18.987 43.503 18.493 1.00 48.09 179 THR A C 1
ATOM 1407 O O . THR A 1 179 ? -19.710 44.376 18.026 1.00 48.09 179 THR A O 1
ATOM 1410 N N . GLY A 1 180 ? -19.485 42.393 19.039 1.00 52.59 180 GLY A N 1
ATOM 1411 C CA . GLY A 1 180 ? -20.916 42.168 19.246 1.00 52.59 180 GLY A CA 1
ATOM 1412 C C . GLY A 1 180 ? -21.268 40.690 19.363 1.00 52.59 180 GLY A C 1
ATOM 1413 O O . GLY A 1 180 ? -21.711 40.097 18.393 1.00 52.59 180 GLY A O 1
ATOM 1414 N N . GLY A 1 181 ? -21.093 40.113 20.558 1.00 47.69 181 GLY A N 1
ATOM 1415 C CA . GLY A 1 181 ? -21.450 38.721 20.859 1.00 47.69 181 GLY A CA 1
ATOM 1416 C C . GLY A 1 181 ? -20.455 37.708 20.286 1.00 47.69 181 GLY A C 1
ATOM 1417 O O . GLY A 1 181 ? -20.338 37.539 19.079 1.00 47.69 181 GLY A O 1
ATOM 1418 N N . VAL A 1 182 ? -19.726 37.010 21.157 1.00 44.50 182 VAL A N 1
ATOM 1419 C CA . VAL A 1 182 ? -18.793 35.953 20.741 1.00 44.50 182 VAL A CA 1
ATOM 1420 C C . VAL A 1 182 ? -19.608 34.727 20.322 1.00 44.50 182 VAL A C 1
ATOM 1422 O O . VAL A 1 182 ? -19.939 33.891 21.157 1.00 44.50 182 VAL A O 1
ATOM 1425 N N . GLN A 1 183 ? -19.955 34.617 19.039 1.00 53.19 183 GLN A N 1
ATOM 1426 C CA . GLN A 1 183 ? -20.377 33.341 18.461 1.00 53.19 183 GLN A CA 1
ATOM 1427 C C . GLN A 1 183 ? -19.122 32.531 18.132 1.00 53.19 183 GLN A C 1
ATOM 1429 O O . GLN A 1 183 ? -18.320 32.915 17.281 1.00 53.19 183 GLN A O 1
ATOM 1434 N N . LYS A 1 184 ? -18.911 31.426 18.853 1.00 53.38 184 LYS A N 1
ATOM 1435 C CA . LYS A 1 184 ? -17.742 30.561 18.674 1.00 53.38 184 LYS A CA 1
ATOM 1436 C C . LYS A 1 184 ? -17.990 29.626 17.486 1.00 53.38 184 LYS A C 1
ATOM 1438 O O . LYS A 1 184 ? -18.555 28.553 17.651 1.00 53.38 184 LYS A O 1
ATOM 1443 N N . HIS A 1 185 ? -17.582 30.027 16.285 1.00 53.72 185 HIS A N 1
ATOM 1444 C CA . HIS A 1 185 ? -17.646 29.152 15.113 1.00 53.72 185 HIS A CA 1
ATOM 1445 C C . HIS A 1 185 ? -16.470 28.164 15.146 1.00 53.72 185 HIS A C 1
ATOM 1447 O O . HIS A 1 185 ? -15.316 28.587 15.222 1.00 53.72 185 HIS A O 1
ATOM 1453 N N . ARG A 1 186 ? -16.744 26.854 15.128 1.00 52.97 186 ARG A N 1
ATOM 1454 C CA . ARG A 1 186 ? -15.713 25.825 14.916 1.00 52.97 186 ARG A CA 1
ATOM 1455 C C . ARG A 1 186 ? -15.816 25.334 13.480 1.00 52.97 186 ARG A C 1
ATOM 1457 O O . ARG A 1 186 ? -16.868 24.833 13.082 1.00 52.97 186 ARG A O 1
ATOM 1464 N N . GLU A 1 187 ? -14.738 25.500 12.725 1.00 56.94 187 GLU A N 1
ATOM 1465 C CA . GLU A 1 187 ? -14.616 24.995 11.361 1.00 56.94 187 GLU A CA 1
ATOM 1466 C C . GLU A 1 187 ? -13.766 23.724 11.381 1.00 56.94 187 GLU A C 1
ATOM 1468 O O . GLU A 1 187 ? -12.676 23.696 11.954 1.00 56.94 187 GLU A O 1
ATOM 1473 N N . TYR A 1 188 ? -14.280 22.667 10.761 1.00 57.53 188 TYR A N 1
ATOM 1474 C CA . TYR A 1 188 ? -13.583 21.395 10.621 1.00 57.53 188 TYR A CA 1
ATOM 1475 C C . TYR A 1 188 ? -13.416 21.097 9.133 1.00 57.53 188 TYR A C 1
ATOM 1477 O O . TYR A 1 188 ? -14.386 21.162 8.369 1.00 57.53 188 TYR A O 1
ATOM 1485 N N . SER A 1 189 ? -12.197 20.758 8.716 1.00 54.22 189 SER A N 1
ATOM 1486 C CA . SER A 1 189 ? -11.919 20.337 7.346 1.00 54.22 189 SER A CA 1
ATOM 1487 C C . SER A 1 189 ? -11.730 18.826 7.271 1.00 54.22 189 SER A C 1
ATOM 1489 O O . SER A 1 189 ? -11.043 18.215 8.088 1.00 54.22 189 SER A O 1
ATOM 1491 N N . VAL A 1 190 ? -12.369 18.212 6.277 1.00 59.12 190 VAL A N 1
ATOM 1492 C CA . VAL A 1 190 ? -12.191 16.793 5.953 1.00 59.12 190 VAL A CA 1
ATOM 1493 C C . VAL A 1 190 ? -11.602 16.730 4.552 1.00 59.12 190 VAL A C 1
ATOM 1495 O O . VAL A 1 190 ? -12.217 17.207 3.599 1.00 59.12 190 VAL A O 1
ATOM 1498 N N . VAL A 1 191 ? -10.393 16.183 4.436 1.00 56.97 191 VAL A N 1
ATOM 1499 C CA . VAL A 1 191 ? -9.707 15.993 3.151 1.00 56.97 191 VAL A CA 1
ATOM 1500 C C . VAL A 1 191 ? -10.018 14.590 2.646 1.00 56.97 191 VAL A C 1
ATOM 1502 O O . VAL A 1 191 ? -9.829 13.613 3.373 1.00 56.97 191 VAL A O 1
ATOM 1505 N N . MET A 1 192 ? -10.521 14.485 1.416 1.00 57.72 192 MET A N 1
ATOM 1506 C CA . MET A 1 192 ? -10.851 13.205 0.781 1.00 57.72 192 MET A CA 1
ATOM 1507 C C . MET A 1 192 ? -10.006 12.971 -0.472 1.00 57.72 192 MET A C 1
ATOM 1509 O O . MET A 1 192 ? -9.632 13.909 -1.171 1.00 57.72 192 MET A O 1
ATOM 1513 N N . GLN A 1 193 ? -9.705 11.700 -0.743 1.00 48.34 193 GLN A N 1
ATOM 1514 C CA . GLN A 1 193 ? -8.854 11.272 -1.853 1.00 48.34 193 GLN A CA 1
ATOM 1515 C C . GLN A 1 193 ? -9.668 11.156 -3.157 1.00 48.34 193 GLN A C 1
ATOM 1517 O O . GLN A 1 193 ? -10.779 10.624 -3.156 1.00 48.34 193 GLN A O 1
ATOM 1522 N N . GLU A 1 194 ? -9.118 11.655 -4.267 1.00 47.06 194 GLU A N 1
ATOM 1523 C CA . GLU A 1 194 ? -9.781 11.724 -5.579 1.00 47.06 194 GLU A CA 1
ATOM 1524 C C . GLU A 1 194 ? -10.124 10.323 -6.138 1.00 47.06 194 GLU A C 1
ATOM 1526 O O . GLU A 1 194 ? -9.293 9.414 -6.113 1.00 47.06 194 GLU A O 1
ATOM 1531 N N . GLY A 1 195 ? -11.351 10.140 -6.655 1.00 52.62 195 GLY A N 1
ATOM 1532 C CA . GLY A 1 195 ? -11.779 8.916 -7.359 1.00 52.62 195 GLY A CA 1
ATOM 1533 C C . GLY A 1 195 ? -13.032 8.214 -6.818 1.00 52.62 195 GLY A C 1
ATOM 1534 O O . GLY A 1 195 ? -13.537 7.297 -7.467 1.00 52.62 195 GLY A O 1
ATOM 1535 N N . GLN A 1 196 ? -13.581 8.642 -5.678 1.00 56.75 196 GL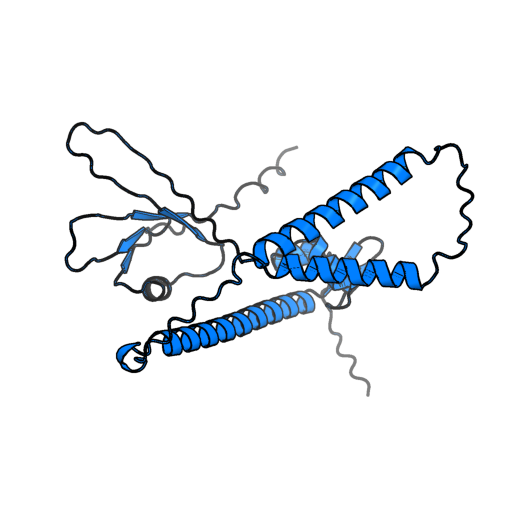N A N 1
ATOM 1536 C CA . GLN A 1 196 ? -14.887 8.173 -5.205 1.00 56.75 196 GLN A CA 1
ATOM 1537 C C . GLN A 1 196 ? -15.975 9.179 -5.594 1.00 56.75 196 GLN A C 1
ATOM 1539 O O . GLN A 1 196 ? -16.020 10.287 -5.067 1.00 56.75 196 GLN A O 1
ATOM 1544 N N . ALA A 1 197 ? -16.858 8.800 -6.523 1.00 53.44 197 ALA A N 1
ATOM 1545 C CA . ALA A 1 197 ? -18.067 9.568 -6.808 1.00 53.44 197 ALA A CA 1
ATOM 1546 C C . ALA A 1 197 ? -18.978 9.517 -5.572 1.00 53.44 197 ALA A C 1
ATOM 1548 O O . ALA A 1 197 ? -19.650 8.517 -5.316 1.00 53.44 197 ALA A O 1
ATOM 1549 N N . LEU A 1 198 ? -18.950 10.577 -4.768 1.0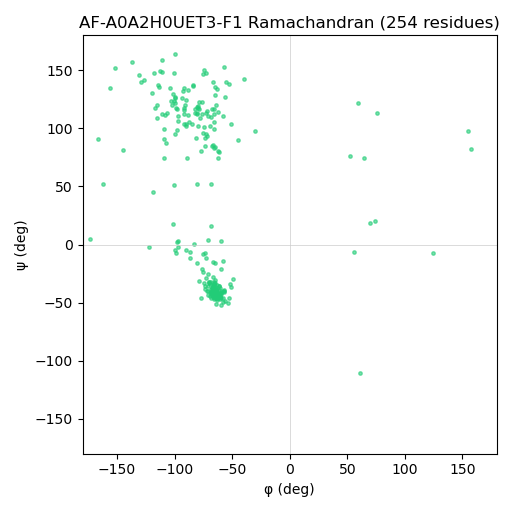0 62.50 198 LEU A N 1
ATOM 1550 C CA . LEU A 1 198 ? -19.787 10.701 -3.583 1.00 62.50 198 LEU A CA 1
ATOM 1551 C C . LEU A 1 198 ? -21.200 11.086 -4.015 1.00 62.50 198 LEU A C 1
ATOM 1553 O O . LEU A 1 198 ? -21.448 12.206 -4.451 1.00 62.50 198 LEU A O 1
ATOM 1557 N N . SER A 1 199 ? -22.132 10.142 -3.895 1.00 76.19 199 SER A N 1
ATOM 1558 C CA . SER A 1 199 ? -23.552 10.482 -3.897 1.00 76.19 199 SER A CA 1
ATOM 1559 C C . SER A 1 199 ? -23.922 11.093 -2.547 1.00 76.19 199 SER A C 1
ATOM 1561 O O . SER A 1 199 ? -23.383 10.711 -1.503 1.00 76.19 199 SER A O 1
ATOM 1563 N N . THR A 1 200 ? -24.862 12.036 -2.566 1.00 77.81 200 THR A N 1
ATOM 1564 C CA . THR A 1 200 ? -25.422 12.666 -1.364 1.00 77.81 200 THR A CA 1
ATOM 1565 C C . THR A 1 200 ? -25.897 11.619 -0.353 1.00 77.81 200 THR A C 1
ATOM 1567 O O . THR A 1 200 ? -25.656 11.767 0.843 1.00 77.81 200 THR A O 1
ATOM 1570 N N . ASP A 1 201 ? -26.455 10.511 -0.842 1.00 76.56 201 ASP A N 1
ATOM 1571 C CA . ASP A 1 201 ? -26.970 9.411 -0.026 1.00 76.56 201 ASP A CA 1
ATOM 1572 C C . ASP A 1 201 ? -25.866 8.687 0.756 1.00 76.56 201 ASP A C 1
ATOM 1574 O O . ASP A 1 201 ? -26.049 8.334 1.921 1.00 76.56 201 ASP A O 1
ATOM 1578 N N . VAL A 1 202 ? -24.695 8.464 0.148 1.00 77.56 202 VAL A N 1
ATOM 1579 C CA . VAL A 1 202 ? -23.568 7.798 0.829 1.00 77.56 202 VAL A CA 1
ATOM 1580 C C . VAL A 1 202 ? -23.042 8.665 1.971 1.00 77.56 202 VAL A C 1
ATOM 1582 O O . VAL A 1 202 ? -22.742 8.140 3.041 1.00 77.56 202 VAL A O 1
ATOM 1585 N N . MET A 1 203 ? -22.973 9.983 1.764 1.00 76.88 203 MET A N 1
ATOM 1586 C CA . MET A 1 203 ? -22.556 10.922 2.807 1.00 76.88 203 MET A CA 1
ATOM 1587 C C . MET A 1 203 ? -23.575 11.009 3.933 1.00 76.88 203 MET A C 1
ATOM 1589 O O . MET A 1 203 ? -23.182 10.919 5.088 1.00 76.88 203 MET A O 1
ATOM 1593 N N . GLN A 1 204 ? -24.867 11.131 3.623 1.00 80.19 204 GLN A N 1
ATOM 1594 C CA . GLN A 1 204 ? -25.914 11.206 4.647 1.00 80.19 204 GLN A CA 1
ATOM 1595 C C . GLN A 1 204 ? -25.934 9.960 5.541 1.00 80.19 204 GLN A C 1
ATOM 1597 O O . GLN A 1 204 ? -26.017 10.083 6.757 1.00 80.19 204 GLN A O 1
ATOM 1602 N N . ASN A 1 205 ? -25.750 8.770 4.960 1.00 79.19 205 ASN A N 1
ATOM 1603 C CA . ASN A 1 205 ? -25.716 7.510 5.708 1.00 79.19 205 ASN A CA 1
ATOM 1604 C C . ASN A 1 205 ? -24.438 7.298 6.547 1.00 79.19 205 ASN A C 1
ATOM 1606 O O . ASN A 1 205 ? -24.381 6.357 7.339 1.00 79.19 205 ASN A O 1
ATOM 1610 N N . ALA A 1 206 ? -23.395 8.114 6.363 1.00 76.81 206 ALA A N 1
ATOM 1611 C CA . ALA A 1 206 ? -22.162 8.017 7.145 1.00 76.81 206 ALA A CA 1
ATOM 1612 C C . ALA A 1 206 ? -22.271 8.685 8.528 1.00 76.81 206 ALA A C 1
ATOM 1614 O O . ALA A 1 206 ? -21.434 8.421 9.395 1.00 76.81 206 ALA A O 1
ATOM 1615 N N . PHE A 1 207 ? -23.287 9.527 8.742 1.00 77.62 207 PHE A N 1
ATOM 1616 C CA . PHE A 1 20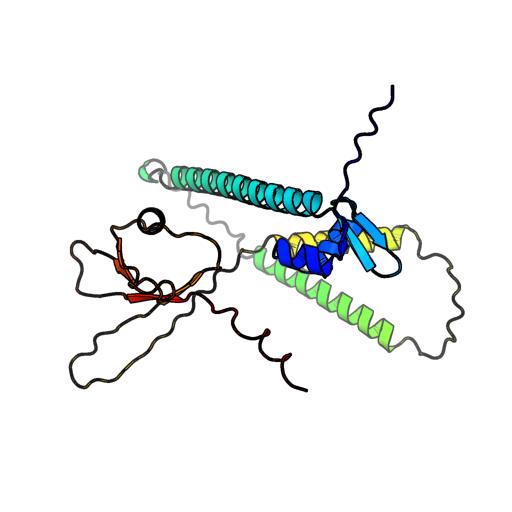7 ? -23.544 10.202 10.012 1.00 77.62 207 PHE A CA 1
ATOM 1617 C C . PHE A 1 207 ? -24.658 9.486 10.784 1.00 77.62 207 PHE A C 1
ATOM 1619 O O . PHE A 1 207 ? -25.565 8.903 10.195 1.00 77.62 207 PHE A O 1
ATOM 1626 N N . SER A 1 208 ? -24.577 9.502 12.117 1.00 76.12 208 SER A N 1
ATOM 1627 C CA . SER A 1 208 ? -25.634 8.956 12.983 1.00 76.12 208 SER A CA 1
ATOM 1628 C C . SER A 1 208 ? -26.897 9.817 12.986 1.00 76.12 208 SER A C 1
ATOM 1630 O O . SER A 1 208 ? -27.981 9.301 13.251 1.00 76.12 208 SER A O 1
ATOM 1632 N N . ASP A 1 209 ? -26.737 11.108 12.694 1.00 80.06 209 ASP A N 1
ATOM 1633 C CA . ASP A 1 209 ? -27.765 12.135 12.820 1.00 80.06 209 ASP A CA 1
ATOM 1634 C C . ASP A 1 209 ? -28.190 12.628 11.430 1.00 80.06 209 ASP A C 1
ATOM 1636 O O . ASP A 1 209 ? -27.447 12.492 10.453 1.00 80.06 209 ASP A O 1
ATOM 1640 N N . GLU A 1 210 ? -29.379 13.229 11.328 1.00 79.31 210 GLU A N 1
ATOM 1641 C CA . GLU A 1 210 ? -29.861 13.785 10.061 1.00 79.31 210 GLU A CA 1
ATOM 1642 C C . GLU A 1 210 ? -28.967 14.967 9.644 1.00 79.31 210 GLU A C 1
ATOM 1644 O O . GLU A 1 210 ? -28.932 16.016 10.292 1.00 79.31 210 GLU A O 1
ATOM 1649 N N . VAL A 1 211 ? -28.214 14.798 8.554 1.00 83.69 211 VAL A N 1
ATOM 1650 C CA . VAL A 1 211 ? -27.342 15.836 7.994 1.00 83.69 211 VAL A CA 1
ATOM 1651 C C . VAL A 1 211 ? -27.846 16.278 6.626 1.00 83.69 211 VAL A C 1
ATOM 1653 O O . VAL A 1 211 ? -28.174 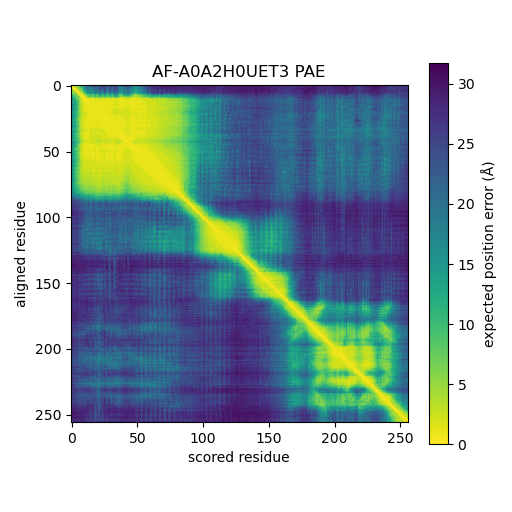15.468 5.759 1.00 83.69 211 VAL A O 1
ATOM 1656 N N . ARG A 1 212 ? -27.867 17.590 6.393 1.00 78.88 212 ARG A N 1
ATOM 1657 C CA . ARG A 1 212 ? -28.064 18.153 5.059 1.00 78.88 212 ARG A CA 1
ATOM 1658 C C . ARG A 1 212 ? -26.703 18.325 4.397 1.00 78.88 212 ARG A C 1
ATOM 1660 O O . ARG A 1 212 ? -25.826 18.983 4.950 1.00 78.88 212 ARG A O 1
ATOM 1667 N N . VAL A 1 213 ? -26.532 17.739 3.219 1.00 81.50 213 VAL A N 1
ATOM 1668 C CA . VAL A 1 213 ? -25.302 17.847 2.427 1.00 81.50 213 VAL A CA 1
ATOM 1669 C C . VAL A 1 213 ? -25.627 18.675 1.194 1.00 81.50 213 VAL A C 1
ATOM 1671 O O . VAL A 1 213 ? -26.400 18.231 0.347 1.00 81.50 213 VAL A O 1
ATOM 1674 N N . ASP A 1 214 ? -25.066 19.877 1.110 1.00 79.50 214 ASP A N 1
ATOM 1675 C CA . ASP A 1 214 ? -25.196 20.743 -0.059 1.00 79.50 214 ASP A CA 1
ATOM 1676 C C . ASP A 1 214 ? -23.838 20.761 -0.783 1.00 79.50 214 ASP A C 1
ATOM 1678 O O . ASP A 1 214 ? -22.839 21.265 -0.261 1.00 79.50 214 ASP A O 1
ATOM 1682 N N . PHE A 1 215 ? -23.787 20.173 -1.979 1.00 78.62 215 PHE A N 1
ATOM 1683 C CA . PHE A 1 215 ? -22.632 20.298 -2.867 1.00 78.62 215 PHE A CA 1
ATOM 1684 C C . PHE A 1 215 ? -22.753 21.599 -3.663 1.00 78.62 215 PHE A C 1
ATOM 1686 O O . PHE A 1 215 ? -23.842 21.938 -4.134 1.00 78.62 215 PHE A O 1
ATOM 1693 N N . GLY A 1 216 ? -21.647 22.334 -3.800 1.00 76.44 216 GLY A N 1
ATOM 1694 C CA . GLY A 1 216 ? -21.600 23.500 -4.675 1.00 76.44 216 GLY A CA 1
ATOM 1695 C C . GLY A 1 216 ? -21.973 23.120 -6.110 1.00 76.44 216 GLY A C 1
ATOM 1696 O O . GLY A 1 216 ? -21.790 21.984 -6.543 1.00 76.44 216 GLY A O 1
ATOM 1697 N N . THR A 1 217 ? -22.513 24.072 -6.869 1.00 69.62 217 THR A N 1
ATOM 1698 C CA . THR A 1 217 ? -22.823 23.865 -8.295 1.00 69.62 217 THR A CA 1
ATOM 1699 C C . THR A 1 217 ? -21.572 23.668 -9.151 1.00 69.62 217 THR A C 1
ATOM 1701 O O . THR A 1 217 ? -21.675 23.222 -10.292 1.00 69.62 217 THR A O 1
ATOM 1704 N N . GLU A 1 218 ? -20.396 23.998 -8.620 1.00 68.38 218 GLU A N 1
ATOM 1705 C CA . GLU A 1 218 ? -19.119 23.770 -9.280 1.00 68.38 218 GLU A CA 1
ATOM 1706 C C . GLU A 1 218 ? -18.536 22.420 -8.852 1.00 68.38 218 GLU A C 1
ATOM 1708 O O . GLU A 1 218 ? -18.468 22.102 -7.670 1.00 68.38 218 GLU A O 1
ATOM 1713 N N . ILE A 1 219 ? -18.085 21.633 -9.834 1.00 55.81 219 ILE A N 1
ATOM 1714 C CA . ILE A 1 219 ? -17.610 20.240 -9.691 1.00 55.81 219 ILE A CA 1
ATOM 1715 C C . ILE A 1 219 ? -16.432 20.100 -8.699 1.00 55.81 219 ILE A C 1
ATOM 1717 O O . ILE A 1 219 ? -16.123 18.995 -8.258 1.00 55.81 219 ILE A O 1
ATOM 1721 N N . PHE A 1 220 ? -15.799 21.213 -8.325 1.00 57.94 220 PHE A N 1
ATOM 1722 C CA . PHE A 1 220 ? -14.597 21.263 -7.494 1.00 57.94 220 PHE A CA 1
ATOM 1723 C C . PHE A 1 220 ? -14.760 22.080 -6.208 1.00 57.94 220 PHE A C 1
ATOM 1725 O O . PHE A 1 220 ? -13.830 22.125 -5.404 1.00 57.94 220 PHE A O 1
ATOM 1732 N N . ASP A 1 221 ? -15.922 22.696 -5.980 1.00 62.38 221 ASP A N 1
ATOM 1733 C CA . ASP A 1 221 ? -16.181 23.388 -4.723 1.00 62.38 221 ASP A CA 1
ATOM 1734 C C . ASP A 1 221 ? -16.630 22.353 -3.693 1.00 62.38 221 ASP A C 1
ATOM 1736 O O . ASP A 1 221 ? -17.650 21.680 -3.849 1.00 62.38 221 ASP A O 1
ATOM 1740 N N . GLY A 1 222 ? -15.832 22.197 -2.642 1.00 63.72 222 GLY A N 1
ATOM 1741 C CA . GLY A 1 222 ? -16.140 21.346 -1.500 1.00 63.72 222 GLY A CA 1
ATOM 1742 C C . GLY A 1 222 ? -17.606 21.389 -1.062 1.00 63.72 222 GLY A C 1
ATOM 1743 O O . GLY A 1 222 ? -18.235 22.443 -1.049 1.00 63.72 222 GLY A O 1
ATOM 1744 N N . GLY A 1 223 ? -18.156 20.246 -0.652 1.00 74.81 223 GLY A N 1
ATOM 1745 C CA . GLY A 1 223 ? -19.497 20.198 -0.067 1.00 74.81 223 GLY A CA 1
ATOM 1746 C C . GLY A 1 223 ? -19.533 20.788 1.345 1.00 74.81 223 GLY A C 1
ATOM 1747 O O . GLY A 1 223 ? -18.565 20.661 2.103 1.00 74.81 223 GLY A O 1
ATOM 1748 N N . VAL A 1 224 ? -20.665 21.397 1.708 1.00 73.44 224 VAL A N 1
ATOM 1749 C CA . VAL A 1 224 ? -20.968 21.797 3.087 1.00 73.44 224 VAL A CA 1
ATOM 1750 C C . VAL A 1 224 ? -21.913 20.769 3.697 1.00 73.44 224 VAL A C 1
ATOM 1752 O O . VAL A 1 224 ? -22.998 20.514 3.171 1.00 73.44 224 VAL A O 1
ATOM 1755 N N . VAL A 1 225 ? -21.508 20.186 4.826 1.00 76.19 225 VAL A N 1
ATOM 1756 C CA . VAL A 1 225 ? -22.366 19.307 5.632 1.00 76.19 225 VAL A CA 1
ATOM 1757 C C . VAL A 1 225 ? -22.918 20.117 6.799 1.00 76.19 225 VAL A C 1
ATOM 1759 O O . VAL A 1 225 ? -22.148 20.667 7.585 1.00 76.19 225 VAL A O 1
ATOM 1762 N N . THR A 1 226 ? -24.243 20.201 6.905 1.00 75.44 226 THR A N 1
ATOM 1763 C CA . THR A 1 226 ? -24.949 20.906 7.980 1.00 75.44 226 THR A CA 1
ATOM 1764 C C . THR A 1 226 ? -25.749 19.895 8.803 1.00 75.44 226 THR A C 1
ATOM 1766 O O . THR A 1 226 ? -26.745 19.368 8.299 1.00 75.44 226 THR A O 1
ATOM 1769 N N . PRO A 1 227 ? -25.350 19.590 10.049 1.00 75.38 227 PRO A N 1
ATOM 1770 C CA . PRO A 1 227 ? -26.150 18.740 10.924 1.00 75.38 227 PRO A CA 1
ATOM 1771 C C . PRO A 1 227 ? -27.468 19.422 11.302 1.00 75.38 227 PRO A C 1
ATOM 1773 O O . PRO A 1 227 ? -27.507 20.628 11.559 1.00 75.38 227 PRO A O 1
ATOM 1776 N N . ARG A 1 228 ? -28.559 18.653 11.336 1.00 71.44 228 ARG A N 1
ATOM 1777 C CA . ARG A 1 228 ? -29.869 19.114 11.795 1.00 71.44 228 ARG A CA 1
ATOM 1778 C C . ARG A 1 228 ? -30.076 18.645 13.231 1.00 71.44 228 ARG A C 1
ATOM 1780 O O . ARG A 1 228 ? -30.511 17.526 13.471 1.00 71.44 228 ARG A O 1
ATOM 1787 N N . PHE A 1 229 ? -29.765 19.501 14.198 1.00 66.56 229 PHE A N 1
ATOM 1788 C CA . PHE A 1 229 ? -30.038 19.189 15.600 1.00 66.56 229 PHE A CA 1
ATOM 1789 C C . PHE A 1 229 ? -31.513 19.446 15.918 1.00 66.56 229 PHE A C 1
ATOM 1791 O O . PHE A 1 229 ? -31.998 20.577 15.817 1.00 66.56 229 PHE A O 1
ATOM 1798 N N . GLU A 1 230 ? -32.237 18.406 16.325 1.00 57.66 230 GLU A N 1
ATOM 1799 C CA . GLU A 1 230 ? -33.532 18.572 16.975 1.00 57.66 230 GLU A CA 1
ATOM 1800 C C . GLU A 1 230 ? -33.284 19.067 18.406 1.00 57.66 230 GLU A C 1
ATOM 1802 O O . GLU A 1 230 ? -32.929 18.304 19.295 1.00 57.66 230 GLU A O 1
ATOM 1807 N N . SER A 1 231 ? -33.459 20.372 18.630 1.00 57.56 231 SER A N 1
ATOM 1808 C CA . SER A 1 231 ? -33.532 20.975 19.969 1.00 57.56 231 SER A CA 1
ATOM 1809 C C . SER A 1 231 ? -32.251 20.883 20.824 1.00 57.56 231 SER A C 1
ATOM 1811 O O . SER A 1 231 ? -32.199 20.197 21.845 1.00 57.56 231 SER A O 1
ATOM 1813 N N . GLY A 1 232 ? -31.253 21.697 20.492 1.00 55.44 232 GLY A N 1
ATOM 1814 C CA . GLY A 1 232 ? -30.186 22.097 21.414 1.00 55.44 232 GLY A CA 1
ATOM 1815 C C . GLY A 1 232 ? -29.588 23.420 20.949 1.00 55.44 232 GLY A C 1
ATOM 1816 O O . GLY A 1 232 ? -29.400 23.591 19.750 1.00 55.44 232 GLY A O 1
ATOM 1817 N N . ASP A 1 233 ? -29.382 24.364 21.868 1.00 56.50 233 ASP A N 1
ATOM 1818 C CA . ASP A 1 233 ? -28.901 25.738 21.649 1.00 56.50 233 ASP A CA 1
ATOM 1819 C C . ASP A 1 233 ? -27.958 25.917 20.437 1.00 56.50 233 ASP A C 1
ATOM 1821 O O . ASP A 1 233 ? -26.763 25.671 20.528 1.00 56.50 233 ASP A O 1
ATOM 1825 N N . GLY A 1 234 ? -28.519 26.368 19.308 1.00 52.91 234 GLY A N 1
ATOM 1826 C CA . GLY A 1 234 ? -27.968 27.358 18.367 1.00 52.91 234 GLY A CA 1
ATOM 1827 C C . GLY A 1 234 ? -26.593 27.184 17.702 1.00 52.91 234 GLY A C 1
ATOM 1828 O O . GLY A 1 234 ? -26.274 28.003 16.838 1.00 52.91 234 GLY A O 1
ATOM 1829 N N . ASP A 1 235 ? -25.782 26.186 18.036 1.00 56.22 235 ASP A N 1
ATOM 1830 C CA . ASP A 1 235 ? -24.420 26.081 17.512 1.00 56.22 235 ASP A CA 1
ATOM 1831 C C . ASP A 1 235 ? -24.420 25.504 16.086 1.00 56.22 235 ASP A C 1
ATOM 1833 O O . ASP A 1 235 ? -24.560 24.301 15.856 1.00 56.22 235 ASP A O 1
ATOM 1837 N N . ALA A 1 236 ? -24.256 26.386 15.098 1.00 53.62 236 ALA A N 1
ATOM 1838 C CA . ALA A 1 236 ? -24.076 26.005 13.703 1.00 53.62 236 ALA A CA 1
ATOM 1839 C C . ALA A 1 236 ? -22.616 25.598 13.441 1.00 53.62 236 ALA A C 1
ATOM 1841 O O . ALA A 1 236 ? -21.707 26.435 13.466 1.00 53.62 236 ALA A O 1
ATOM 1842 N N . TYR A 1 237 ? -22.397 24.320 13.135 1.00 58.22 237 TYR A N 1
ATOM 1843 C CA . TYR A 1 237 ? -21.107 23.800 12.676 1.00 58.22 237 TYR A CA 1
ATOM 1844 C C . TYR A 1 237 ? -21.046 23.827 11.148 1.00 58.22 237 TYR A C 1
ATOM 1846 O O . TYR A 1 237 ? -22.001 23.427 10.479 1.00 58.22 237 TYR A O 1
ATOM 1854 N N . ARG A 1 238 ? -19.922 24.291 10.590 1.00 52.28 238 ARG A N 1
ATOM 1855 C CA . ARG A 1 238 ? -19.652 24.248 9.149 1.00 52.28 238 ARG A CA 1
ATOM 1856 C C . ARG A 1 238 ? -18.464 23.329 8.901 1.00 52.28 238 ARG A C 1
ATOM 1858 O O . ARG A 1 238 ? -17.364 23.583 9.384 1.00 52.28 238 ARG A O 1
ATOM 1865 N N . PHE A 1 239 ? -18.699 22.276 8.130 1.00 61.56 239 PHE A N 1
ATOM 1866 C CA . PHE A 1 239 ? -17.645 21.395 7.647 1.00 61.56 239 PHE A CA 1
ATOM 1867 C C . PHE A 1 239 ? -17.312 21.781 6.209 1.00 61.56 239 PHE A C 1
ATOM 1869 O O . PHE A 1 239 ? -18.220 21.852 5.378 1.00 61.56 239 PHE A O 1
ATOM 1876 N N . LYS A 1 240 ? -16.034 22.043 5.920 1.00 60.12 240 LYS A N 1
ATOM 1877 C CA . LYS A 1 240 ? -15.558 22.322 4.560 1.00 60.12 240 LYS A CA 1
ATOM 1878 C C . LYS A 1 240 ? -14.780 21.117 4.051 1.00 60.12 240 LYS A C 1
ATOM 1880 O O . LYS A 1 240 ? -13.712 20.793 4.570 1.00 60.12 240 LYS A O 1
ATOM 1885 N N . ILE A 1 241 ? -15.317 20.437 3.045 1.00 64.69 241 ILE A N 1
ATOM 1886 C CA . ILE A 1 241 ? -14.617 19.319 2.408 1.00 64.69 241 ILE A CA 1
ATOM 1887 C C . ILE A 1 241 ? -13.612 19.909 1.423 1.00 64.69 241 ILE A C 1
ATOM 1889 O O . ILE A 1 241 ? -14.005 20.614 0.502 1.00 64.69 241 ILE A O 1
ATOM 1893 N N . LEU A 1 242 ? -12.318 19.665 1.610 1.00 57.78 242 LEU A N 1
ATOM 1894 C CA . LEU A 1 242 ? -11.306 20.113 0.653 1.00 57.78 242 LEU A CA 1
ATOM 1895 C C . LEU A 1 242 ? -10.958 18.940 -0.261 1.00 57.78 242 LEU A C 1
ATOM 1897 O O . LEU A 1 242 ? -10.460 17.913 0.203 1.00 57.78 242 LEU A O 1
ATOM 1901 N N . LEU A 1 243 ? -11.243 19.094 -1.553 1.00 59.44 243 LEU A N 1
ATOM 1902 C CA . LEU A 1 243 ? -10.702 18.221 -2.588 1.00 59.44 243 LEU A CA 1
ATOM 1903 C C . LEU A 1 243 ? -9.270 18.693 -2.856 1.00 59.44 243 LEU A C 1
ATOM 1905 O O . LEU A 1 243 ? -9.051 19.850 -3.210 1.00 59.44 243 LEU A O 1
ATOM 1909 N N . GLU A 1 244 ? -8.288 17.836 -2.595 1.00 53.47 244 GLU A N 1
ATOM 1910 C CA . GLU A 1 244 ? -6.879 18.195 -2.749 1.00 53.47 244 GLU A CA 1
ATOM 1911 C C . GLU A 1 244 ? -6.524 18.281 -4.244 1.00 53.47 244 GLU A C 1
ATOM 1913 O O . GLU A 1 244 ? -6.548 17.281 -4.959 1.00 53.47 244 GLU A O 1
ATOM 1918 N N . GLU A 1 245 ? -6.209 19.485 -4.734 1.00 51.94 245 GLU A N 1
ATOM 1919 C CA . GLU A 1 245 ? -5.733 19.690 -6.104 1.00 51.94 245 GLU A CA 1
ATOM 1920 C C . GLU A 1 245 ? -4.331 19.084 -6.284 1.00 51.94 245 GLU A C 1
ATOM 1922 O O . GLU A 1 245 ? -3.329 19.658 -5.854 1.00 51.94 245 GLU A O 1
ATOM 1927 N N . LEU A 1 246 ? -4.205 17.988 -7.035 1.00 44.97 246 LEU A N 1
ATOM 1928 C CA . LEU A 1 246 ? -2.914 17.572 -7.601 1.00 44.97 246 LEU A CA 1
ATOM 1929 C C . LEU A 1 246 ? -2.579 18.371 -8.877 1.00 44.97 246 LEU A C 1
ATOM 1931 O O . LEU A 1 246 ? -2.234 17.804 -9.912 1.00 44.97 246 LEU A O 1
ATOM 1935 N N . ASN A 1 247 ? -2.632 19.704 -8.810 1.00 51.16 247 ASN A N 1
ATOM 1936 C CA . ASN A 1 247 ? -2.208 20.594 -9.894 1.00 51.16 247 ASN A CA 1
ATOM 1937 C C . ASN A 1 247 ? -0.908 21.322 -9.539 1.00 51.16 247 ASN A C 1
ATOM 1939 O O . ASN A 1 247 ? -0.889 22.516 -9.270 1.00 51.16 247 ASN A O 1
ATOM 1943 N N . ASN A 1 248 ? 0.213 20.597 -9.578 1.00 50.16 248 ASN A N 1
ATOM 1944 C CA . ASN A 1 248 ? 1.527 21.183 -9.864 1.00 50.16 248 ASN A CA 1
ATOM 1945 C C . ASN A 1 248 ? 2.547 20.081 -10.168 1.00 50.16 248 ASN A C 1
ATOM 1947 O O . ASN A 1 248 ? 3.183 19.567 -9.256 1.00 50.16 248 ASN A O 1
ATOM 1951 N N . LEU A 1 249 ? 2.689 19.710 -11.451 1.00 46.00 249 LEU A N 1
ATOM 1952 C CA . LEU A 1 249 ? 3.924 19.145 -12.043 1.00 46.00 249 LEU A CA 1
ATOM 1953 C C . LEU A 1 249 ? 3.864 18.958 -13.580 1.00 46.00 249 LEU A C 1
ATOM 1955 O O . LEU A 1 249 ? 4.819 18.444 -14.162 1.00 46.00 249 LEU A O 1
ATOM 1959 N N . SER A 1 250 ? 2.798 19.383 -14.275 1.00 49.09 250 SER A N 1
ATOM 1960 C CA . SER A 1 250 ? 2.697 19.269 -15.744 1.00 49.09 250 SER A CA 1
ATOM 1961 C C . SER A 1 250 ? 3.040 20.546 -16.532 1.00 49.09 250 SER A C 1
ATOM 1963 O O . SER A 1 250 ? 3.174 20.460 -17.750 1.00 49.09 250 SER A O 1
ATOM 1965 N N . SER A 1 251 ? 3.259 21.707 -15.897 1.00 50.22 251 SER A N 1
ATOM 1966 C CA . SER A 1 251 ? 3.521 22.964 -16.629 1.00 50.22 251 SER A CA 1
ATOM 1967 C C . SER A 1 251 ? 4.999 23.262 -16.930 1.00 50.22 251 SER A C 1
ATOM 1969 O O . SER A 1 251 ? 5.288 24.191 -17.677 1.00 50.22 251 SER A O 1
ATOM 1971 N N . THR A 1 252 ? 5.963 22.463 -16.459 1.00 50.84 252 THR A N 1
ATOM 1972 C CA . THR A 1 252 ? 7.400 22.687 -16.741 1.00 50.84 252 THR A CA 1
ATOM 1973 C C . THR A 1 252 ? 7.937 21.774 -17.850 1.00 50.84 252 THR A C 1
ATOM 1975 O O . THR A 1 252 ? 8.937 21.083 -17.663 1.00 50.84 252 THR A O 1
ATOM 1978 N N . LYS A 1 253 ? 7.272 21.711 -19.013 1.00 52.34 253 LYS A N 1
ATOM 1979 C CA . LYS A 1 253 ? 7.897 21.181 -20.246 1.00 52.34 253 LYS A CA 1
ATOM 1980 C C . LYS A 1 253 ? 7.179 21.578 -21.541 1.00 52.34 253 LYS A C 1
ATOM 1982 O O . LYS A 1 253 ? 6.878 20.739 -22.382 1.00 52.34 253 LYS A O 1
ATOM 1987 N N . ALA A 1 254 ? 6.934 22.871 -21.718 1.00 56.62 254 ALA A N 1
ATOM 1988 C CA . ALA A 1 254 ? 6.645 23.443 -23.031 1.00 56.62 254 ALA A CA 1
ATOM 1989 C C . ALA A 1 254 ? 7.243 24.856 -23.104 1.00 56.62 254 ALA A C 1
ATOM 1991 O O . ALA A 1 254 ? 6.559 25.843 -22.862 1.00 56.62 254 ALA A O 1
ATOM 1992 N N . GLY A 1 255 ? 8.546 24.939 -23.377 1.00 67.19 255 GLY A N 1
ATOM 1993 C CA . GLY A 1 255 ? 9.246 26.203 -23.610 1.00 67.19 255 GLY A CA 1
ATOM 1994 C C . GLY A 1 255 ? 10.735 26.103 -23.289 1.00 67.19 255 GLY A C 1
ATOM 1995 O O . GLY A 1 255 ? 11.104 26.222 -22.123 1.00 67.19 255 GLY A O 1
ATOM 1996 N N . GLY A 1 256 ? 11.562 25.886 -24.318 1.00 48.59 256 GLY A N 1
ATOM 1997 C CA . GLY A 1 256 ? 13.030 25.854 -24.239 1.00 48.59 256 GLY A CA 1
ATOM 1998 C C . GLY A 1 256 ? 13.629 24.583 -24.810 1.00 48.59 256 GLY A C 1
ATOM 1999 O O . GLY A 1 256 ? 13.804 23.630 -24.020 1.00 48.59 256 GLY A O 1
#

Solvent-accessible surface area (backbone atoms only — not comparable to full-atom values): 16309 Å² total; per-residue (Å²): 136,83,86,79,72,83,74,81,68,60,62,35,49,28,67,58,46,12,65,75,73,77,48,54,44,67,58,45,50,48,38,37,74,72,63,76,30,60,51,50,73,59,91,94,42,52,28,29,30,50,66,45,50,51,51,51,52,51,53,53,51,52,52,51,50,52,53,52,50,53,54,51,54,51,52,52,52,53,50,55,65,68,64,54,68,69,83,79,64,75,73,91,72,83,74,80,70,86,58,74,69,58,61,60,56,56,60,55,53,56,56,50,51,54,52,53,54,52,50,51,54,52,48,52,63,68,70,53,73,88,80,65,82,81,73,85,69,91,73,70,81,51,71,68,62,56,54,51,54,52,55,54,53,54,54,55,55,57,59,62,73,70,63,74,86,87,79,84,82,59,87,52,81,68,83,77,92,61,99,73,71,91,76,86,59,56,47,42,57,50,77,55,78,92,87,70,88,77,50,67,67,63,59,40,69,73,46,98,57,62,45,48,71,50,65,47,94,47,100,77,48,45,38,40,46,37,74,60,75,86,86,67,89,85,77,72,55,49,35,47,33,44,68,74,79,89,82,84,83,80,82,87,80,81,86,134